Protein AF-L8X1I6-F1 (afdb_monomer)

InterPro domains:
  IPR002088 Protein prenyltransferase, alpha subunit [PF01239] (27-56)
  IPR002088 Protein prenyltransferase, alpha subunit [PF01239] (73-102)
  IPR002088 Protein prenyltransferase, alpha subunit [PF01239] (113-139)
  IPR002088 Protein prenyltransferase, alpha subunit [PF01239] (163-179)
  IPR002088 Protein prenyltransferase, alpha subunit [PS51147] (25-59)
  IPR002088 Protein prenyltransferase, alpha subunit [PS51147] (72-106)
  IPR002088 Protein prenyltransferase, alpha subunit [PS51147] (111-145)

Organism: Thanatephorus cucumeris (strain AG1-IA) (NCBI:txid983506)

Structure (mmCIF, N/CA/C/O backbone):
data_AF-L8X1I6-F1
#
_entry.id   AF-L8X1I6-F1
#
loop_
_atom_site.group_PDB
_atom_site.id
_atom_site.type_symbol
_atom_site.label_atom_id
_atom_site.label_alt_id
_atom_site.label_comp_id
_atom_site.label_asym_id
_atom_site.label_entity_id
_atom_site.label_seq_id
_atom_site.pdbx_PDB_ins_code
_atom_site.Cartn_x
_atom_site.Cartn_y
_atom_site.Cartn_z
_atom_site.occupancy
_atom_site.B_iso_or_equiv
_atom_site.auth_seq_id
_atom_site.auth_comp_id
_atom_site.auth_asym_id
_atom_site.auth_atom_id
_atom_site.pdbx_PDB_model_num
ATOM 1 N N . MET A 1 1 ? 42.333 -52.784 -33.868 1.00 39.53 1 MET A N 1
ATOM 2 C CA . MET A 1 1 ? 42.497 -51.325 -34.034 1.00 39.53 1 MET A CA 1
ATOM 3 C C . MET A 1 1 ? 41.131 -50.741 -34.340 1.00 39.53 1 MET A C 1
ATOM 5 O O . MET A 1 1 ? 40.656 -50.917 -35.450 1.00 39.53 1 MET A O 1
ATOM 9 N N . VAL A 1 2 ? 40.465 -50.147 -33.350 1.00 34.72 2 VAL A N 1
ATOM 10 C CA . VAL A 1 2 ? 39.193 -49.442 -33.563 1.00 34.72 2 VAL A CA 1
ATOM 11 C C . VAL A 1 2 ? 39.521 -47.956 -33.541 1.00 34.72 2 VAL A C 1
ATOM 13 O O . VAL A 1 2 ? 39.884 -47.408 -32.503 1.00 34.72 2 VAL A O 1
ATOM 16 N N . THR A 1 3 ? 39.499 -47.333 -34.712 1.00 38.44 3 THR A N 1
ATOM 17 C CA . THR A 1 3 ? 39.689 -45.896 -34.902 1.00 38.44 3 THR A CA 1
ATOM 18 C C . THR A 1 3 ? 38.465 -45.164 -34.359 1.00 38.44 3 THR A C 1
ATOM 20 O O . THR A 1 3 ? 37.377 -45.241 -34.922 1.00 38.44 3 THR A O 1
ATOM 23 N N . SER A 1 4 ? 38.638 -44.462 -33.239 1.00 33.75 4 SER A N 1
ATOM 24 C CA . SER A 1 4 ? 37.634 -43.536 -32.718 1.00 33.75 4 SER A CA 1
ATOM 25 C C . SER A 1 4 ? 37.580 -42.310 -33.630 1.00 33.75 4 SER A C 1
ATOM 27 O O . SER A 1 4 ? 38.512 -41.506 -33.660 1.00 33.75 4 SER A O 1
ATOM 29 N N . VAL A 1 5 ? 36.509 -42.185 -34.414 1.00 45.03 5 VAL A N 1
ATOM 30 C CA . VAL A 1 5 ? 36.205 -40.966 -35.168 1.00 45.03 5 VAL A CA 1
ATOM 31 C C . VAL A 1 5 ? 35.600 -39.967 -34.185 1.00 45.03 5 VAL A C 1
ATOM 33 O O . VAL A 1 5 ? 34.422 -40.045 -33.842 1.00 45.03 5 VAL A O 1
ATOM 36 N N . GLN A 1 6 ? 36.410 -39.025 -33.705 1.00 39.28 6 GLN A N 1
ATOM 37 C CA . GLN A 1 6 ? 35.905 -37.862 -32.981 1.00 39.28 6 GLN A CA 1
ATOM 38 C C . GLN A 1 6 ? 35.234 -36.907 -33.974 1.00 39.28 6 GLN A C 1
ATOM 40 O O . GLN A 1 6 ? 35.902 -36.147 -34.674 1.00 39.28 6 GLN A O 1
ATOM 45 N N . PHE A 1 7 ? 33.902 -36.910 -34.012 1.00 36.41 7 PHE A N 1
ATOM 46 C CA . PHE A 1 7 ? 33.145 -35.804 -34.591 1.00 36.41 7 PHE A CA 1
ATOM 47 C C . PHE A 1 7 ? 33.320 -34.568 -33.699 1.00 36.41 7 PHE A C 1
ATOM 49 O O . PHE A 1 7 ? 32.658 -34.418 -32.674 1.00 36.41 7 PHE A O 1
ATOM 56 N N . ARG A 1 8 ? 34.225 -33.661 -34.083 1.00 38.97 8 ARG A N 1
ATOM 57 C CA . ARG A 1 8 ? 34.208 -32.282 -33.582 1.00 38.97 8 ARG A CA 1
ATOM 58 C C . ARG A 1 8 ? 33.068 -31.548 -34.280 1.00 38.97 8 ARG A C 1
ATOM 60 O O . ARG A 1 8 ? 33.228 -31.077 -35.402 1.00 38.97 8 ARG A O 1
ATOM 67 N N . VAL A 1 9 ? 31.925 -31.426 -33.610 1.00 40.19 9 VAL A N 1
ATOM 68 C CA . VAL A 1 9 ? 30.964 -30.370 -33.944 1.00 40.19 9 VAL A CA 1
ATOM 69 C C . VAL A 1 9 ? 31.579 -29.062 -33.456 1.00 40.19 9 VAL A C 1
ATOM 71 O O . VAL A 1 9 ? 31.458 -28.688 -32.291 1.00 40.19 9 VAL A O 1
ATOM 74 N N . SER A 1 10 ? 32.303 -28.388 -34.342 1.00 40.84 10 SER A N 1
ATOM 75 C CA . SER A 1 10 ? 32.669 -26.991 -34.145 1.00 40.84 10 SER A CA 1
ATOM 76 C C . SER A 1 10 ? 31.388 -26.171 -34.265 1.00 40.84 10 SER A C 1
ATOM 78 O O . SER A 1 10 ? 30.982 -25.817 -35.368 1.00 40.84 10 SER A O 1
ATOM 80 N N . ILE A 1 11 ? 30.722 -25.892 -33.140 1.00 44.72 11 ILE A N 1
ATOM 81 C CA . ILE A 1 11 ? 29.722 -24.825 -33.097 1.00 44.72 11 ILE A CA 1
ATOM 82 C C . ILE A 1 11 ? 30.507 -23.536 -33.325 1.00 44.72 11 ILE A C 1
ATOM 84 O O . ILE A 1 11 ? 31.129 -23.001 -32.406 1.00 44.72 11 ILE A O 1
ATOM 88 N N . THR A 1 12 ? 30.532 -23.057 -34.566 1.00 44.53 12 THR A N 1
ATOM 89 C CA . THR A 1 12 ? 30.913 -21.681 -34.857 1.00 44.53 12 THR A CA 1
ATOM 90 C C . THR A 1 12 ? 29.924 -20.807 -34.098 1.00 44.53 12 THR A C 1
ATOM 92 O O . THR A 1 12 ? 28.777 -20.661 -34.520 1.00 44.53 12 THR A O 1
ATOM 95 N N . ARG A 1 13 ? 30.327 -20.279 -32.935 1.00 52.91 13 ARG A N 1
ATOM 96 C CA . ARG A 1 13 ? 29.629 -19.142 -32.332 1.00 52.91 13 ARG A CA 1
ATOM 97 C C . ARG A 1 13 ? 29.557 -18.091 -33.436 1.00 52.91 13 ARG A C 1
ATOM 99 O O . ARG A 1 13 ? 30.604 -17.662 -33.918 1.00 52.91 13 ARG A O 1
ATOM 106 N N . GLY A 1 14 ? 28.347 -17.748 -33.880 1.00 59.22 14 GLY A N 1
ATOM 107 C CA . GLY A 1 14 ? 28.156 -16.564 -34.713 1.00 59.22 14 GLY A CA 1
ATOM 108 C C . GLY A 1 14 ? 28.847 -15.373 -34.045 1.00 59.22 14 GLY A C 1
ATOM 109 O O . GLY A 1 14 ? 29.026 -15.375 -32.821 1.00 59.22 14 GLY A O 1
ATOM 110 N N . SER A 1 15 ? 29.291 -14.394 -34.835 1.00 72.62 15 SER A N 1
ATOM 111 C CA . SER A 1 15 ? 29.832 -13.144 -34.293 1.00 72.62 15 SER A CA 1
ATOM 112 C C . SER A 1 15 ? 28.901 -12.619 -33.199 1.00 72.62 15 SER A C 1
ATOM 114 O O . SER A 1 15 ? 27.684 -12.613 -33.388 1.00 72.62 15 SER A O 1
ATOM 116 N N . ALA A 1 16 ? 29.456 -12.229 -32.049 1.00 80.25 16 ALA A N 1
ATOM 117 C CA . ALA A 1 16 ? 28.659 -11.626 -30.987 1.00 80.25 16 ALA A CA 1
ATOM 118 C C . ALA A 1 16 ? 27.923 -10.400 -31.554 1.00 80.25 16 ALA A C 1
ATOM 120 O O . ALA A 1 16 ? 28.556 -9.581 -32.222 1.00 80.25 16 ALA A O 1
ATOM 121 N N . SER A 1 17 ? 26.608 -10.312 -31.332 1.00 86.62 17 SER A N 1
ATOM 122 C CA . SER A 1 17 ? 25.809 -9.157 -31.754 1.00 86.62 17 SER A CA 1
ATOM 123 C C . SER A 1 17 ? 26.384 -7.869 -31.171 1.00 86.62 17 SER A C 1
ATOM 125 O O . SER A 1 17 ? 26.857 -7.864 -30.029 1.00 86.62 17 SER A O 1
ATOM 127 N N . SER A 1 18 ? 26.329 -6.776 -31.931 1.00 90.44 18 SER A N 1
ATOM 128 C CA . SER A 1 18 ? 26.761 -5.474 -31.418 1.00 90.44 18 SER A CA 1
ATOM 129 C C . SER A 1 18 ? 25.804 -4.964 -30.323 1.00 90.44 18 SER A C 1
ATOM 131 O O . SER A 1 18 ? 24.632 -5.360 -30.295 1.00 90.44 18 SER A O 1
ATOM 133 N N . PRO A 1 19 ? 26.247 -4.066 -29.421 1.00 90.31 19 PRO A N 1
ATOM 134 C CA . PRO A 1 19 ? 25.363 -3.427 -28.444 1.00 90.31 19 PRO A CA 1
ATOM 135 C C . PRO A 1 19 ? 24.129 -2.764 -29.078 1.00 90.31 19 PRO A C 1
ATOM 137 O O . PRO A 1 19 ? 23.036 -2.847 -28.525 1.00 90.31 19 PRO A O 1
ATOM 140 N N . GLU A 1 20 ? 24.270 -2.153 -30.254 1.00 91.56 20 GLU A N 1
ATOM 141 C CA . GLU A 1 20 ? 23.175 -1.537 -31.012 1.00 91.56 20 GLU A CA 1
ATOM 142 C C . GLU A 1 20 ? 22.160 -2.579 -31.496 1.00 91.56 20 GLU A C 1
ATOM 144 O O . GLU A 1 20 ? 20.950 -2.357 -31.410 1.00 91.56 20 GLU A O 1
ATOM 149 N N . GLU A 1 21 ? 22.636 -3.724 -31.996 1.00 92.50 21 GLU A N 1
ATOM 150 C CA . GLU A 1 21 ? 21.773 -4.822 -32.440 1.00 92.50 21 GLU A CA 1
ATOM 151 C C . GLU A 1 21 ? 20.988 -5.414 -31.266 1.00 92.50 21 GLU A C 1
ATOM 153 O O . GLU A 1 21 ? 19.777 -5.626 -31.377 1.00 92.50 21 GLU A O 1
ATOM 158 N N . VAL A 1 22 ? 21.654 -5.616 -30.123 1.00 92.38 22 VAL A N 1
ATOM 159 C CA . VAL A 1 22 ? 21.015 -6.085 -28.884 1.00 92.38 22 VAL A CA 1
ATOM 160 C C . VAL A 1 22 ? 19.978 -5.074 -28.402 1.00 92.38 22 VAL A C 1
ATOM 162 O O . VAL A 1 22 ? 18.837 -5.452 -28.137 1.00 92.38 22 VAL A O 1
ATOM 165 N N . PHE A 1 23 ? 20.332 -3.787 -28.340 1.00 94.12 23 PHE A N 1
ATOM 166 C CA . PHE A 1 23 ? 19.411 -2.730 -27.929 1.00 94.12 23 PHE A CA 1
ATOM 167 C C . PHE A 1 23 ? 18.163 -2.696 -28.813 1.00 94.12 23 PHE A C 1
ATOM 169 O O . PHE A 1 23 ? 17.047 -2.688 -28.299 1.00 94.12 23 PHE A O 1
ATOM 176 N N . LYS A 1 24 ? 18.335 -2.740 -30.139 1.00 95.06 24 LYS A N 1
ATOM 177 C CA . LYS A 1 24 ? 17.222 -2.732 -31.094 1.00 95.06 24 LYS A CA 1
ATOM 178 C C . LYS A 1 24 ? 16.297 -3.937 -30.912 1.00 95.06 24 LYS A C 1
ATOM 180 O O . LYS A 1 24 ? 15.079 -3.777 -30.976 1.00 95.06 24 LYS A O 1
ATOM 185 N N . ALA A 1 25 ? 16.853 -5.129 -30.691 1.00 96.19 25 ALA A N 1
ATOM 186 C CA . ALA A 1 25 ? 16.060 -6.332 -30.449 1.00 96.19 25 ALA A CA 1
ATOM 187 C C . ALA A 1 25 ? 15.260 -6.223 -29.140 1.00 96.19 25 ALA A C 1
ATOM 189 O O . ALA A 1 25 ? 14.049 -6.439 -29.134 1.00 96.19 25 ALA A O 1
ATOM 190 N N . VAL A 1 26 ? 15.917 -5.816 -28.050 1.00 96.50 26 VAL A N 1
ATOM 191 C CA . VAL A 1 26 ? 15.290 -5.639 -26.732 1.00 96.50 26 VAL A CA 1
ATOM 192 C C . VAL A 1 26 ? 14.210 -4.551 -26.762 1.00 96.50 26 VAL A C 1
ATOM 194 O O . VAL A 1 26 ? 13.120 -4.750 -26.228 1.00 96.50 26 VAL A O 1
ATOM 197 N N . ASP A 1 27 ? 14.456 -3.418 -27.421 1.00 96.19 27 ASP A N 1
ATOM 198 C CA . ASP A 1 27 ? 13.470 -2.341 -27.570 1.00 96.19 27 ASP A CA 1
ATOM 199 C C . ASP A 1 27 ? 12.247 -2.781 -28.401 1.00 96.19 27 ASP A C 1
ATOM 201 O O . ASP A 1 27 ? 11.099 -2.437 -28.087 1.00 96.19 27 ASP A O 1
ATOM 205 N N . GLY A 1 28 ? 12.475 -3.620 -29.417 1.00 97.88 28 GLY A N 1
ATOM 206 C CA . GLY A 1 28 ? 11.421 -4.295 -30.174 1.00 97.88 28 GLY A CA 1
ATOM 207 C C . GLY A 1 28 ? 10.559 -5.209 -29.297 1.00 97.88 28 GLY A C 1
ATOM 208 O O . GLY A 1 28 ? 9.331 -5.111 -29.327 1.00 97.88 28 GLY A O 1
ATOM 209 N N . GLU A 1 29 ? 11.179 -6.030 -28.447 1.00 98.06 29 GLU A N 1
ATOM 210 C CA . GLU A 1 29 ? 10.477 -6.896 -27.487 1.00 98.06 29 GLU A CA 1
ATOM 211 C C . GLU A 1 29 ? 9.685 -6.090 -26.442 1.00 98.06 29 GLU A C 1
ATOM 213 O O . GLU A 1 29 ? 8.555 -6.442 -26.078 1.00 98.06 29 GLU A O 1
ATOM 218 N N . LEU A 1 30 ? 10.214 -4.949 -25.990 1.00 98.06 30 LEU A N 1
ATOM 219 C CA . LEU A 1 30 ? 9.478 -4.024 -25.125 1.00 98.06 30 LEU A CA 1
ATOM 220 C C . LEU A 1 30 ? 8.260 -3.421 -25.826 1.00 98.06 30 LEU A C 1
ATOM 222 O O . LEU A 1 30 ? 7.214 -3.243 -25.197 1.00 98.06 30 LEU A O 1
ATOM 226 N N . SER A 1 31 ? 8.355 -3.143 -27.119 1.00 98.12 31 SER A N 1
ATOM 227 C CA . SER A 1 31 ? 7.220 -2.658 -27.906 1.00 98.12 31 SER A CA 1
ATOM 228 C C . SER A 1 31 ? 6.159 -3.751 -28.094 1.00 98.12 31 SER A C 1
ATOM 230 O O . SER A 1 31 ? 4.971 -3.509 -27.864 1.00 98.12 31 SER A O 1
ATOM 232 N N . LEU A 1 32 ? 6.582 -4.978 -28.410 1.00 97.88 32 LEU A N 1
ATOM 233 C CA . LEU A 1 32 ? 5.703 -6.143 -28.553 1.00 97.88 32 LEU A CA 1
ATOM 234 C C . LEU A 1 32 ? 4.959 -6.459 -27.248 1.00 97.88 32 LEU A C 1
ATOM 236 O O . LEU A 1 32 ? 3.732 -6.591 -27.230 1.00 97.88 32 LEU A O 1
ATOM 240 N N . THR A 1 33 ? 5.687 -6.544 -26.132 1.00 97.81 33 THR A N 1
ATOM 241 C CA . THR A 1 33 ? 5.086 -6.833 -24.822 1.00 97.81 33 THR A CA 1
ATOM 242 C C . THR A 1 33 ? 4.152 -5.725 -24.356 1.00 97.81 33 THR A C 1
ATOM 244 O O . THR A 1 33 ? 3.154 -6.024 -23.701 1.00 97.81 33 THR A O 1
ATOM 247 N N . LEU A 1 34 ? 4.414 -4.461 -24.709 1.00 97.75 34 LEU A N 1
ATOM 248 C CA . LEU A 1 34 ? 3.500 -3.359 -24.406 1.00 97.75 34 LEU A CA 1
ATOM 249 C C . LEU A 1 34 ? 2.160 -3.538 -25.130 1.00 97.75 34 LEU A C 1
ATOM 251 O O . LEU A 1 34 ? 1.113 -3.433 -24.491 1.00 97.75 34 LEU A O 1
ATOM 255 N N . ALA A 1 35 ? 2.184 -3.861 -26.426 1.00 97.81 35 ALA A N 1
ATOM 256 C CA . ALA A 1 35 ? 0.969 -4.129 -27.195 1.00 97.81 35 ALA A CA 1
ATOM 257 C C . ALA A 1 35 ? 0.173 -5.303 -26.595 1.00 97.81 35 ALA A C 1
ATOM 259 O O . ALA A 1 35 ? -1.042 -5.213 -26.414 1.00 97.81 35 ALA A O 1
ATOM 260 N N . ALA A 1 36 ? 0.859 -6.375 -26.186 1.00 97.69 36 ALA A N 1
ATOM 261 C CA . ALA A 1 36 ? 0.220 -7.506 -25.517 1.00 97.69 36 ALA A CA 1
ATOM 262 C C . ALA A 1 36 ? -0.379 -7.121 -24.150 1.00 97.69 36 ALA A C 1
ATOM 264 O O . ALA A 1 36 ? -1.502 -7.514 -23.836 1.00 97.69 36 ALA A O 1
ATOM 265 N N . LEU A 1 37 ? 0.323 -6.316 -23.343 1.00 97.38 37 LEU A N 1
ATOM 266 C CA . LEU A 1 37 ? -0.147 -5.857 -22.029 1.00 97.38 37 LEU A CA 1
ATOM 267 C C . LEU A 1 37 ? -1.371 -4.938 -22.116 1.00 97.38 37 LEU A C 1
ATOM 269 O O . LEU A 1 37 ? -2.182 -4.929 -21.191 1.00 97.38 37 LEU A O 1
ATOM 273 N N . GLN A 1 38 ? -1.548 -4.200 -23.214 1.00 95.50 38 GLN A N 1
ATOM 274 C CA . GLN A 1 38 ? -2.753 -3.392 -23.432 1.00 95.50 38 GLN A CA 1
ATOM 275 C C . GLN A 1 38 ? -4.026 -4.247 -23.540 1.00 95.50 38 GLN A C 1
ATOM 277 O O . GLN A 1 38 ? -5.110 -3.761 -23.201 1.00 95.50 38 GLN A O 1
ATOM 282 N N . VAL A 1 39 ? -3.897 -5.505 -23.968 1.00 96.88 39 VAL A N 1
ATOM 283 C CA . VAL A 1 39 ? -5.008 -6.462 -24.095 1.00 96.88 39 VAL A CA 1
ATOM 284 C C . VAL A 1 39 ? -5.054 -7.421 -22.900 1.00 96.88 39 VAL A C 1
ATOM 286 O O . VAL A 1 39 ? -6.126 -7.704 -22.367 1.00 96.88 39 VAL A O 1
ATOM 289 N N . HIS A 1 40 ? -3.893 -7.872 -22.422 1.00 96.81 40 HIS A N 1
ATOM 290 C CA . HIS A 1 40 ? -3.745 -8.890 -21.381 1.00 96.81 40 HIS A CA 1
ATOM 291 C C . HIS A 1 40 ? -2.875 -8.403 -20.201 1.00 96.81 40 HIS A C 1
ATOM 293 O O . HIS A 1 40 ? -1.813 -8.962 -19.920 1.00 96.81 40 HIS A O 1
ATOM 299 N N . PRO A 1 41 ? -3.324 -7.388 -19.436 1.00 96.88 41 PRO A N 1
ATOM 300 C CA . PRO A 1 41 ? -2.504 -6.701 -18.429 1.00 96.88 41 PRO A CA 1
ATOM 301 C C . PRO A 1 41 ? -2.214 -7.523 -17.160 1.00 96.88 41 PRO A C 1
ATOM 303 O O . PRO A 1 41 ? -1.518 -7.042 -16.263 1.00 96.88 41 PRO A O 1
ATOM 306 N N . LYS A 1 42 ? -2.771 -8.734 -17.040 1.00 97.00 42 LYS A N 1
ATOM 307 C CA . LYS A 1 42 ? -2.700 -9.595 -15.841 1.00 97.00 42 LYS A CA 1
ATOM 308 C C . LYS A 1 42 ? -2.021 -10.942 -16.117 1.00 97.00 42 LYS A C 1
ATOM 310 O O . LYS A 1 42 ? -2.289 -11.932 -15.447 1.00 97.00 42 LYS A O 1
ATOM 315 N N . VAL A 1 43 ? -1.149 -10.988 -17.126 1.00 97.62 43 VAL A N 1
ATOM 316 C CA . VAL A 1 43 ? -0.367 -12.182 -17.474 1.00 97.62 43 VAL A CA 1
ATOM 317 C C . VAL A 1 43 ? 1.036 -12.064 -16.894 1.00 97.62 43 VAL A C 1
ATOM 319 O O . VAL A 1 43 ? 1.822 -11.224 -17.329 1.00 97.62 43 VAL A O 1
ATOM 322 N N . TYR A 1 44 ? 1.371 -12.937 -15.940 1.00 97.44 44 TYR A N 1
ATOM 323 C CA . TYR A 1 44 ? 2.682 -12.967 -15.277 1.00 97.44 44 TYR A CA 1
ATOM 324 C C . TYR A 1 44 ? 3.857 -12.966 -16.259 1.00 97.44 44 TYR A C 1
ATOM 326 O O . TYR A 1 44 ? 4.805 -12.204 -16.081 1.00 97.44 44 TYR A O 1
ATOM 334 N N . TRP A 1 45 ? 3.780 -13.790 -17.303 1.00 97.75 45 TRP A N 1
ATOM 335 C CA . TRP A 1 45 ? 4.876 -13.982 -18.250 1.00 97.75 45 TRP A CA 1
ATOM 336 C C . TRP A 1 45 ? 5.192 -12.736 -19.076 1.00 97.75 45 TRP A C 1
ATOM 338 O O . TRP A 1 45 ? 6.361 -12.500 -19.353 1.00 97.75 45 TRP A O 1
ATOM 348 N N . LEU A 1 46 ? 4.199 -11.891 -19.383 1.00 98.00 46 LEU A N 1
ATOM 349 C CA . LEU A 1 46 ? 4.441 -10.625 -20.083 1.00 98.00 46 LEU A CA 1
ATOM 350 C C . LEU A 1 46 ? 5.254 -9.664 -19.214 1.00 98.00 46 LEU A C 1
ATOM 352 O O . LEU A 1 46 ? 6.259 -9.124 -19.663 1.00 98.00 46 LEU A O 1
ATOM 356 N N . TRP A 1 47 ? 4.867 -9.498 -17.947 1.00 98.00 47 TRP A N 1
ATOM 357 C CA . TRP A 1 47 ? 5.615 -8.669 -16.998 1.00 98.00 47 TRP A CA 1
ATOM 358 C C . TRP A 1 47 ? 7.006 -9.239 -16.710 1.00 98.00 47 TRP A C 1
ATOM 360 O O . TRP A 1 47 ? 7.965 -8.483 -16.568 1.00 98.00 47 TRP A O 1
ATOM 370 N N . ASN A 1 48 ? 7.134 -10.567 -16.640 1.00 97.56 48 ASN A N 1
ATOM 371 C CA . ASN A 1 48 ? 8.419 -11.216 -16.413 1.00 97.56 48 ASN A CA 1
ATOM 372 C C . ASN A 1 48 ? 9.371 -11.054 -17.600 1.00 97.56 48 ASN A C 1
ATOM 374 O O . ASN A 1 48 ? 10.519 -10.678 -17.399 1.00 97.56 48 ASN A O 1
ATOM 378 N N . HIS A 1 49 ? 8.884 -11.288 -18.821 1.00 98.12 49 HIS A N 1
ATOM 379 C CA . HIS A 1 49 ? 9.667 -11.086 -20.040 1.00 98.12 49 HIS A CA 1
ATOM 380 C C . HIS A 1 49 ? 10.096 -9.629 -20.188 1.00 98.12 49 HIS A C 1
ATOM 382 O O . HIS A 1 49 ? 11.238 -9.346 -20.534 1.00 98.12 49 HIS A O 1
ATOM 388 N N . ARG A 1 50 ? 9.214 -8.693 -19.817 1.00 97.44 50 ARG A N 1
ATOM 389 C CA . ARG A 1 50 ? 9.548 -7.271 -19.786 1.00 97.44 50 ARG A CA 1
ATOM 390 C C . ARG A 1 50 ? 10.717 -6.986 -18.841 1.00 97.44 50 ARG A C 1
ATOM 392 O O . ARG A 1 50 ? 11.666 -6.354 -19.275 1.00 97.44 50 ARG A O 1
ATOM 399 N N . ARG A 1 51 ? 10.710 -7.514 -17.606 1.00 97.19 51 ARG A N 1
ATOM 400 C CA . ARG A 1 51 ? 11.858 -7.410 -16.672 1.00 97.19 51 ARG A CA 1
ATOM 401 C C . ARG A 1 51 ? 13.135 -8.048 -17.221 1.00 97.19 51 ARG A C 1
ATOM 403 O O . ARG A 1 51 ? 14.202 -7.470 -17.083 1.00 97.19 51 ARG A O 1
ATOM 410 N N . TRP A 1 52 ? 13.034 -9.191 -17.893 1.00 97.31 52 TRP A N 1
ATOM 411 C CA . TRP A 1 52 ? 14.200 -9.793 -18.539 1.00 97.31 52 TRP A CA 1
ATOM 412 C C . TRP A 1 52 ? 14.772 -8.875 -19.627 1.00 97.31 52 TRP A C 1
ATOM 414 O O . TRP A 1 52 ? 15.974 -8.633 -19.651 1.00 97.31 52 TRP A O 1
ATOM 424 N N . CYS A 1 53 ? 13.921 -8.284 -20.473 1.00 97.00 53 CYS A N 1
ATOM 425 C CA . CYS A 1 53 ? 14.352 -7.282 -21.451 1.00 97.00 53 CYS A CA 1
ATOM 426 C C . CYS A 1 53 ? 15.094 -6.135 -20.754 1.00 97.00 53 CYS A C 1
ATOM 428 O O . CYS A 1 53 ? 16.127 -5.685 -21.237 1.00 97.00 53 CYS A O 1
ATOM 430 N N . LEU A 1 54 ? 14.598 -5.716 -19.587 1.00 94.88 54 LEU A N 1
ATOM 431 C CA . LEU A 1 54 ? 15.164 -4.614 -18.826 1.00 94.88 54 LEU A CA 1
ATOM 432 C C . LEU A 1 54 ? 16.599 -4.872 -18.348 1.00 94.88 54 LEU A C 1
ATOM 434 O O . LEU A 1 54 ? 17.462 -3.999 -18.432 1.00 94.88 54 LEU A O 1
ATOM 438 N N . GLU A 1 55 ? 16.851 -6.090 -17.887 1.00 93.69 55 GLU A N 1
ATOM 439 C CA . GLU A 1 55 ? 18.154 -6.548 -17.393 1.00 93.69 55 GLU A CA 1
ATOM 440 C C . GLU A 1 55 ? 19.193 -6.710 -18.508 1.00 93.69 55 GLU A C 1
ATOM 442 O O . GLU A 1 55 ? 20.391 -6.676 -18.238 1.00 93.69 55 GLU A O 1
ATOM 447 N N . ASN A 1 56 ? 18.744 -6.850 -19.759 1.00 93.56 56 ASN A N 1
ATOM 448 C CA . ASN A 1 56 ? 19.595 -7.099 -20.924 1.00 93.56 56 ASN A CA 1
ATOM 449 C C . ASN A 1 56 ? 19.821 -5.852 -21.795 1.00 93.56 56 ASN A C 1
ATOM 451 O O . ASN A 1 56 ? 20.371 -5.958 -22.891 1.00 93.56 56 ASN A O 1
ATOM 455 N N . ILE A 1 57 ? 19.421 -4.663 -21.332 1.00 91.56 57 ILE A N 1
ATOM 456 C CA . ILE A 1 57 ? 19.723 -3.411 -22.034 1.00 91.56 57 ILE A CA 1
ATOM 457 C C . ILE A 1 57 ? 21.232 -3.134 -21.925 1.00 91.56 57 ILE A C 1
ATOM 459 O O . ILE A 1 57 ? 21.750 -3.084 -20.807 1.00 91.56 57 ILE A O 1
ATOM 463 N N . PRO A 1 58 ? 21.950 -2.917 -23.039 1.00 90.19 58 PRO A N 1
ATOM 464 C CA . PRO A 1 58 ? 23.355 -2.522 -22.995 1.00 90.19 58 PRO A CA 1
ATOM 465 C C . PRO A 1 58 ? 23.523 -1.071 -22.513 1.00 90.19 58 PRO A C 1
ATOM 467 O O . PRO A 1 58 ? 22.611 -0.255 -22.634 1.00 90.19 58 PRO A O 1
ATOM 470 N N . ASP A 1 59 ? 24.695 -0.731 -21.970 1.00 78.12 59 ASP A N 1
ATOM 471 C CA . ASP A 1 59 ? 24.961 0.607 -21.406 1.00 78.12 59 ASP A CA 1
ATOM 472 C C . ASP A 1 59 ? 24.923 1.736 -22.458 1.00 78.12 59 ASP A C 1
ATOM 474 O O . ASP A 1 59 ? 24.618 2.885 -22.127 1.00 78.12 59 ASP A O 1
ATOM 478 N N . GLY A 1 60 ? 25.107 1.387 -23.736 1.00 79.25 60 GLY A N 1
ATOM 479 C CA . GLY A 1 60 ? 25.146 2.315 -24.866 1.00 79.25 60 GLY A CA 1
ATOM 480 C C . GLY A 1 60 ? 26.561 2.788 -25.203 1.00 79.25 60 GLY A C 1
ATOM 481 O O . GLY A 1 60 ? 27.521 2.357 -24.564 1.00 79.25 60 GLY A O 1
ATOM 482 N N . PRO A 1 61 ? 26.712 3.634 -26.237 1.00 77.12 61 PRO A N 1
ATOM 483 C CA . PRO A 1 61 ? 28.005 4.187 -26.617 1.00 77.12 61 PRO A CA 1
ATOM 484 C C . PRO A 1 61 ? 28.548 5.118 -25.524 1.00 77.12 61 PRO A C 1
ATOM 486 O O . PRO A 1 61 ? 27.802 5.900 -24.927 1.00 77.12 61 PRO A O 1
ATOM 489 N N . GLU A 1 62 ? 29.858 5.049 -25.281 1.00 73.38 62 GLU A N 1
ATOM 490 C CA . GLU A 1 62 ? 30.542 5.924 -24.326 1.00 73.38 62 GLU A CA 1
ATOM 491 C C . GLU A 1 62 ? 30.374 7.406 -24.711 1.00 73.38 62 GLU A C 1
ATOM 493 O O . GLU A 1 62 ? 30.465 7.776 -25.881 1.00 73.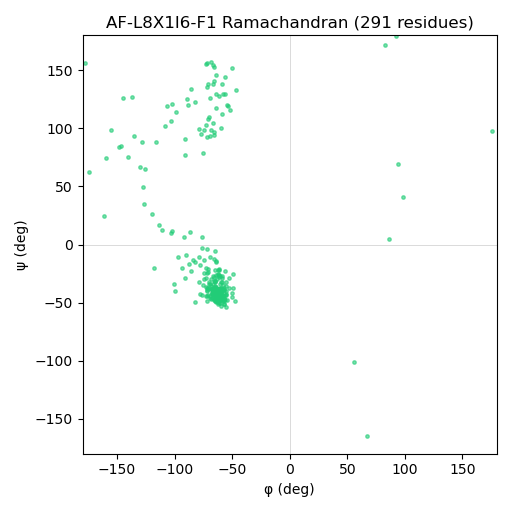38 62 GLU A O 1
ATOM 498 N N . GLY A 1 63 ? 30.131 8.267 -23.716 1.00 69.12 63 GLY A N 1
ATOM 499 C CA . GLY A 1 63 ? 30.034 9.720 -23.908 1.00 69.12 63 GLY A CA 1
ATOM 500 C C . GLY A 1 63 ? 28.656 10.255 -24.320 1.00 69.12 63 GLY A C 1
ATOM 501 O O . GLY A 1 63 ? 28.527 11.456 -24.549 1.00 69.12 63 GLY A O 1
ATOM 502 N N . ALA A 1 64 ? 27.619 9.413 -24.394 1.00 67.69 64 ALA A N 1
ATOM 503 C CA . ALA A 1 64 ? 26.247 9.888 -24.571 1.00 67.69 64 ALA A CA 1
ATOM 504 C C . ALA A 1 64 ? 25.763 10.681 -23.340 1.00 67.69 64 ALA A C 1
ATOM 506 O O . ALA A 1 64 ? 25.962 10.257 -22.204 1.00 67.69 64 ALA A O 1
ATOM 507 N N . GLU A 1 65 ? 25.0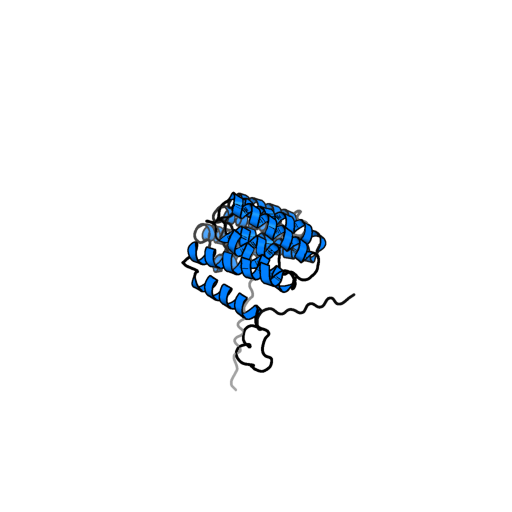63 11.797 -23.570 1.00 65.88 65 GLU A N 1
ATOM 508 C CA . GLU A 1 65 ? 24.476 12.634 -22.507 1.00 65.88 65 GLU A CA 1
ATOM 509 C C . GLU A 1 65 ? 23.488 11.848 -21.623 1.00 65.88 65 GLU A C 1
ATOM 511 O O . GLU A 1 65 ? 23.391 12.085 -20.421 1.00 65.88 65 GLU A O 1
ATOM 516 N N . LYS A 1 66 ? 22.783 10.868 -22.207 1.00 73.50 66 LYS A N 1
ATOM 517 C CA . LYS A 1 66 ? 21.867 9.964 -21.504 1.00 73.50 66 LYS A CA 1
ATOM 518 C C . LYS A 1 66 ? 22.053 8.531 -21.991 1.00 73.50 66 LYS A C 1
ATOM 520 O O . LYS A 1 66 ? 21.954 8.266 -23.190 1.00 73.50 66 LYS A O 1
ATOM 525 N N . SER A 1 67 ? 22.281 7.601 -21.064 1.00 84.06 67 SER A N 1
ATOM 526 C CA . SER A 1 67 ? 22.425 6.181 -21.402 1.00 84.06 67 SER A CA 1
ATOM 527 C C . SER A 1 67 ? 21.119 5.600 -21.947 1.00 84.06 67 SER A C 1
ATOM 529 O O . SER A 1 67 ? 20.014 6.030 -21.586 1.00 84.06 67 SER A O 1
ATOM 531 N N . TRP A 1 68 ? 21.230 4.570 -22.787 1.00 88.06 68 TRP A N 1
ATOM 532 C CA . TRP A 1 68 ? 20.068 3.828 -23.280 1.00 88.06 68 TRP A CA 1
ATOM 533 C C . TRP A 1 68 ? 19.217 3.286 -22.129 1.00 88.06 68 TRP A C 1
ATOM 535 O O . TRP A 1 68 ? 17.997 3.446 -22.139 1.00 88.06 68 TRP A O 1
ATOM 545 N N . LYS A 1 69 ? 19.857 2.746 -21.083 1.00 86.69 69 LYS A N 1
ATOM 546 C CA . LYS A 1 69 ? 19.185 2.293 -19.855 1.00 86.69 69 LYS A CA 1
ATOM 547 C C . LYS A 1 69 ? 18.332 3.383 -19.212 1.00 86.69 69 LYS A C 1
ATOM 549 O O . LYS A 1 69 ? 17.174 3.136 -18.886 1.00 86.69 69 LYS A O 1
ATOM 554 N N . SER A 1 70 ? 18.880 4.585 -19.051 1.00 86.56 70 SER A N 1
ATOM 555 C CA . SER A 1 70 ? 18.166 5.697 -18.421 1.00 86.56 70 SER A CA 1
ATOM 556 C C . SER A 1 70 ? 16.933 6.125 -19.235 1.00 86.56 70 SER A C 1
ATOM 558 O O . SER A 1 70 ? 15.841 6.296 -18.683 1.00 86.56 70 SER A O 1
ATOM 560 N N . SER A 1 71 ? 17.065 6.223 -20.563 1.00 89.25 71 SER A N 1
ATOM 561 C CA . SER A 1 71 ? 15.934 6.534 -21.453 1.00 89.25 71 SER A CA 1
ATOM 562 C C . SER A 1 71 ? 14.820 5.486 -21.353 1.00 89.25 71 SER A C 1
ATOM 564 O O . SER A 1 71 ? 13.640 5.826 -21.201 1.00 89.25 71 SER A O 1
ATOM 566 N N . ILE A 1 72 ? 15.191 4.202 -21.361 1.00 93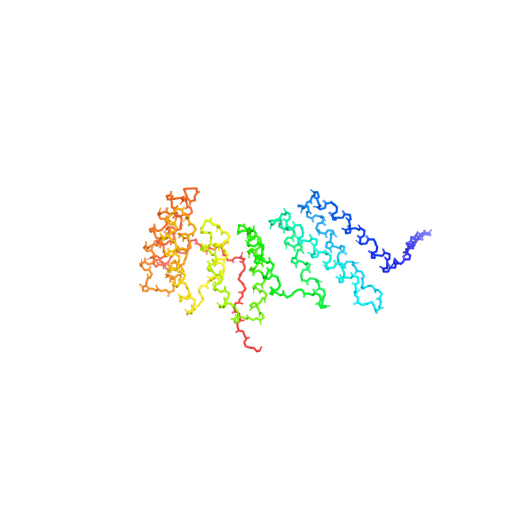.25 72 ILE A N 1
ATOM 567 C CA . ILE A 1 72 ? 14.224 3.112 -21.265 1.00 93.25 72 ILE A CA 1
ATOM 568 C C . ILE A 1 72 ? 13.556 3.104 -19.886 1.00 93.25 72 ILE A C 1
ATOM 570 O O . ILE A 1 72 ? 12.331 3.030 -19.838 1.00 93.25 72 ILE A O 1
ATOM 574 N N . TRP A 1 73 ? 14.279 3.292 -18.776 1.00 92.88 73 TRP A N 1
ATOM 575 C CA . TRP A 1 73 ? 13.644 3.366 -17.450 1.00 92.88 73 TRP A CA 1
ATOM 576 C C . TRP A 1 73 ? 12.654 4.497 -17.284 1.00 92.88 73 TRP A C 1
ATOM 578 O O . TRP A 1 73 ? 11.568 4.273 -16.742 1.00 92.88 73 TRP A O 1
ATOM 588 N N . ALA A 1 74 ? 12.972 5.683 -17.795 1.00 91.62 74 ALA A N 1
ATOM 589 C CA . ALA A 1 74 ? 12.026 6.788 -17.785 1.00 91.62 74 ALA A CA 1
ATOM 590 C C . ALA A 1 74 ? 10.739 6.424 -18.551 1.00 91.62 74 ALA A C 1
ATOM 592 O O . ALA A 1 74 ? 9.628 6.669 -18.067 1.00 91.62 74 ALA A O 1
ATOM 593 N N . ARG A 1 75 ? 10.876 5.771 -19.713 1.00 95.12 75 ARG A N 1
ATOM 594 C CA . ARG A 1 75 ? 9.740 5.293 -20.513 1.00 95.12 75 ARG A CA 1
ATOM 595 C C . ARG A 1 75 ? 8.931 4.217 -19.785 1.00 95.12 75 ARG A C 1
ATOM 597 O O . ARG A 1 75 ? 7.705 4.289 -19.775 1.00 95.12 75 ARG A O 1
ATOM 604 N N . GLU A 1 76 ? 9.588 3.253 -19.147 1.00 96.88 76 GLU A N 1
ATOM 605 C CA . GLU A 1 76 ? 8.932 2.185 -18.384 1.00 96.88 76 GLU A CA 1
ATOM 606 C C . GLU A 1 76 ? 8.143 2.715 -17.191 1.00 96.88 76 GLU A C 1
ATOM 608 O O . GLU A 1 76 ? 7.026 2.259 -16.926 1.00 96.88 76 GLU A O 1
ATOM 613 N N . LEU A 1 77 ? 8.683 3.723 -16.508 1.00 95.38 77 LEU A N 1
ATOM 614 C CA . LEU A 1 77 ? 7.992 4.376 -15.409 1.00 95.38 77 LEU A CA 1
ATOM 615 C C . LEU A 1 77 ? 6.738 5.120 -15.895 1.00 95.38 77 LEU A C 1
ATOM 617 O O . LEU A 1 77 ? 5.681 5.013 -15.277 1.00 95.38 77 LEU A O 1
ATOM 621 N N . ALA A 1 78 ? 6.809 5.795 -17.045 1.00 95.81 78 ALA A N 1
ATOM 622 C CA . ALA A 1 78 ? 5.639 6.425 -17.659 1.00 95.81 78 ALA A CA 1
ATOM 623 C C . ALA A 1 78 ? 4.589 5.394 -18.124 1.00 95.81 78 ALA A C 1
ATOM 625 O O . ALA A 1 78 ? 3.384 5.621 -18.000 1.00 95.81 78 ALA A O 1
ATOM 626 N N . ILE A 1 79 ? 5.024 4.243 -18.645 1.00 97.06 79 ILE A N 1
ATOM 627 C CA . ILE A 1 79 ? 4.130 3.152 -19.057 1.00 97.06 79 ILE A CA 1
ATOM 628 C C . ILE A 1 79 ? 3.389 2.579 -17.852 1.00 97.06 79 ILE A C 1
ATOM 630 O O . ILE A 1 79 ? 2.165 2.446 -17.900 1.00 97.06 79 ILE A O 1
ATOM 634 N N . VAL A 1 80 ? 4.097 2.252 -16.767 1.00 97.25 80 VAL A N 1
ATOM 635 C CA . VAL A 1 80 ? 3.447 1.671 -15.587 1.00 97.25 80 VAL A CA 1
ATOM 636 C C . VAL A 1 80 ? 2.483 2.661 -14.931 1.00 97.25 80 VAL A C 1
ATOM 638 O O . VAL A 1 80 ? 1.436 2.247 -14.443 1.00 97.25 80 VAL A O 1
ATOM 641 N N . GLU A 1 81 ? 2.766 3.966 -14.994 1.00 96.62 81 GLU A N 1
ATOM 642 C CA . GLU A 1 81 ? 1.830 5.006 -14.555 1.00 96.62 81 GLU A CA 1
ATOM 643 C C . GLU A 1 81 ? 0.536 4.988 -15.361 1.00 96.62 81 GLU A C 1
ATOM 645 O O . GLU A 1 81 ? -0.530 4.859 -14.764 1.00 96.62 81 GLU A O 1
ATOM 650 N N . LYS A 1 82 ? 0.624 4.977 -16.695 1.00 97.06 82 LYS A N 1
ATOM 651 C CA . LYS A 1 82 ? -0.556 4.870 -17.571 1.00 97.06 82 LYS A CA 1
ATOM 652 C C . LYS A 1 82 ? -1.339 3.575 -17.345 1.00 97.06 82 LYS A C 1
ATOM 654 O O . LYS A 1 82 ? -2.568 3.566 -17.383 1.00 97.06 82 LYS A O 1
ATOM 659 N N . MET A 1 83 ? -0.647 2.466 -17.084 1.00 96.81 83 MET A N 1
ATOM 660 C CA . MET A 1 83 ? -1.291 1.188 -16.758 1.00 96.81 83 MET A CA 1
ATOM 661 C C . MET A 1 83 ? -2.062 1.269 -15.432 1.00 96.81 83 MET A C 1
ATOM 663 O O . MET A 1 83 ? -3.169 0.740 -15.340 1.00 96.81 83 MET A O 1
ATOM 667 N N . LEU A 1 84 ? -1.512 1.967 -14.432 1.00 97.88 84 LEU A N 1
ATOM 668 C CA . LEU A 1 84 ? -2.156 2.232 -13.141 1.00 97.88 84 LEU A CA 1
ATOM 669 C C . LEU A 1 84 ? -3.214 3.345 -13.197 1.00 97.88 84 LEU A C 1
ATOM 671 O O . LEU A 1 84 ? -4.024 3.459 -12.280 1.00 97.88 84 LEU A O 1
ATOM 675 N N . ASP A 1 85 ? -3.217 4.195 -14.222 1.00 96.00 85 ASP A N 1
ATOM 676 C CA . ASP A 1 85 ? -4.337 5.100 -14.509 1.00 96.00 85 ASP A CA 1
ATOM 677 C C . ASP A 1 85 ? -5.538 4.312 -15.049 1.00 96.00 85 ASP A C 1
ATOM 679 O O . ASP A 1 85 ? -6.677 4.592 -14.687 1.00 96.00 85 ASP A O 1
ATOM 683 N N . ARG A 1 86 ? -5.287 3.276 -15.863 1.00 95.19 86 ARG A N 1
ATOM 684 C CA . ARG A 1 86 ? -6.338 2.420 -16.435 1.00 95.19 86 ARG A CA 1
ATOM 685 C C . ARG A 1 86 ? -6.901 1.389 -15.450 1.00 95.19 86 ARG A C 1
ATOM 687 O O . ARG A 1 86 ? -8.107 1.167 -15.432 1.00 95.19 86 ARG A O 1
ATOM 694 N N . ASP A 1 87 ? -6.050 0.728 -14.666 1.00 96.62 87 ASP A N 1
ATOM 695 C CA . ASP A 1 87 ? -6.451 -0.184 -13.584 1.00 96.62 87 ASP A CA 1
ATOM 696 C C . ASP A 1 87 ? -5.592 0.097 -12.348 1.00 96.62 87 ASP A C 1
ATOM 698 O O . ASP A 1 87 ? -4.501 -0.454 -12.169 1.00 96.62 87 ASP A O 1
ATOM 702 N N . SER A 1 88 ? -6.111 0.957 -11.474 1.00 96.50 88 SER A N 1
ATOM 703 C CA . SER A 1 88 ? -5.411 1.432 -10.279 1.00 96.50 88 SER A CA 1
ATOM 704 C C . SER A 1 88 ? -5.133 0.345 -9.241 1.00 96.50 88 SER A C 1
ATOM 706 O O . SER A 1 88 ? -4.322 0.564 -8.339 1.00 96.50 88 SER A O 1
ATOM 708 N N . ARG A 1 89 ? -5.749 -0.837 -9.386 1.00 95.38 89 ARG A N 1
ATOM 709 C CA . ARG A 1 89 ? -5.580 -2.003 -8.508 1.00 95.38 89 ARG A CA 1
ATOM 710 C C . ARG A 1 89 ? -4.838 -3.151 -9.196 1.00 95.38 89 ARG A C 1
ATOM 712 O O . ARG A 1 89 ? -4.810 -4.265 -8.671 1.00 95.38 89 ARG A O 1
ATOM 719 N N . ASN A 1 90 ? -4.223 -2.917 -10.359 1.00 97.38 90 ASN A N 1
ATOM 720 C CA . ASN A 1 90 ? -3.436 -3.942 -11.034 1.00 97.38 90 ASN A CA 1
ATOM 721 C C . ASN A 1 90 ? -2.182 -4.291 -10.214 1.00 97.38 90 ASN A C 1
ATOM 723 O O . ASN A 1 90 ? -1.184 -3.568 -10.211 1.00 97.38 90 ASN A O 1
ATOM 727 N N . PHE A 1 91 ? -2.226 -5.447 -9.551 1.00 96.62 91 PHE A N 1
ATOM 728 C CA . PHE A 1 91 ? -1.138 -5.952 -8.716 1.00 96.62 91 PHE A CA 1
ATOM 729 C C . PHE A 1 91 ? 0.188 -6.111 -9.475 1.00 96.62 91 PHE A C 1
ATOM 731 O O . PHE A 1 91 ? 1.248 -5.798 -8.929 1.00 96.62 91 PHE A O 1
ATOM 738 N N . HIS A 1 92 ? 0.149 -6.560 -10.733 1.00 97.75 92 HIS A N 1
ATOM 739 C CA . HIS A 1 92 ? 1.356 -6.728 -11.540 1.00 97.75 92 HIS A CA 1
ATOM 740 C C . HIS A 1 92 ? 1.997 -5.388 -11.878 1.00 97.75 92 HIS A C 1
ATOM 742 O O . HIS A 1 92 ? 3.211 -5.263 -11.768 1.00 97.75 92 HIS A O 1
ATOM 748 N N . ALA A 1 93 ? 1.189 -4.383 -12.219 1.00 98.12 93 ALA A N 1
ATOM 749 C CA . ALA A 1 93 ? 1.682 -3.041 -12.493 1.00 98.12 93 ALA A CA 1
ATOM 750 C C . ALA A 1 93 ? 2.312 -2.417 -11.238 1.00 98.12 93 ALA A C 1
ATOM 752 O O . ALA A 1 93 ? 3.417 -1.892 -11.310 1.00 98.12 93 ALA A O 1
ATOM 753 N N . TRP A 1 94 ? 1.694 -2.555 -10.059 1.00 98.25 94 TRP A N 1
ATOM 754 C CA . TRP A 1 94 ? 2.308 -2.100 -8.804 1.00 98.25 94 TRP A CA 1
ATOM 755 C C . TRP A 1 94 ? 3.606 -2.841 -8.461 1.00 98.25 94 TRP A C 1
ATOM 757 O O . TRP A 1 94 ? 4.556 -2.231 -7.971 1.00 98.25 94 TRP A O 1
ATOM 767 N N . ASN A 1 95 ? 3.673 -4.150 -8.722 1.00 97.81 95 ASN A N 1
ATOM 768 C CA . ASN A 1 95 ? 4.901 -4.927 -8.548 1.00 97.81 95 ASN A CA 1
ATOM 769 C C . ASN A 1 95 ? 6.001 -4.450 -9.510 1.00 97.81 95 ASN A C 1
ATOM 771 O O . ASN A 1 95 ? 7.105 -4.129 -9.075 1.00 97.81 95 ASN A O 1
ATOM 775 N N . TYR A 1 96 ? 5.668 -4.308 -10.791 1.00 98.00 96 TYR A N 1
ATOM 776 C CA . TYR A 1 96 ? 6.581 -3.813 -11.813 1.00 98.00 96 TYR A CA 1
ATOM 777 C C . TYR A 1 96 ? 7.052 -2.384 -11.522 1.00 98.00 96 TYR A C 1
ATOM 779 O O . TYR A 1 96 ? 8.233 -2.095 -11.668 1.00 98.00 96 TYR A O 1
ATOM 787 N N . ARG A 1 97 ? 6.175 -1.508 -11.014 1.00 97.44 97 ARG A N 1
ATOM 788 C CA . ARG A 1 97 ? 6.546 -0.156 -10.575 1.00 97.44 97 ARG A CA 1
ATOM 789 C C . ARG A 1 97 ? 7.627 -0.194 -9.499 1.00 97.44 97 ARG A C 1
ATOM 791 O O . ARG A 1 97 ? 8.608 0.529 -9.619 1.00 97.44 97 ARG A O 1
ATOM 798 N N . ARG A 1 98 ? 7.475 -1.039 -8.471 1.00 96.50 98 ARG A N 1
ATOM 799 C CA . ARG A 1 98 ? 8.498 -1.196 -7.421 1.00 96.50 98 ARG A CA 1
ATOM 800 C C . ARG A 1 98 ? 9.827 -1.684 -7.984 1.00 96.50 98 ARG A C 1
ATOM 802 O O . ARG A 1 98 ? 10.861 -1.173 -7.576 1.00 96.50 98 ARG A O 1
ATOM 809 N N . TYR A 1 99 ? 9.788 -2.633 -8.919 1.00 96.38 99 TYR A N 1
ATOM 810 C CA . TYR A 1 99 ? 10.985 -3.087 -9.624 1.00 96.38 99 TYR A CA 1
ATOM 811 C C . TYR A 1 99 ? 11.659 -1.932 -10.374 1.00 96.38 99 TYR A C 1
ATOM 813 O O . TYR A 1 99 ? 12.822 -1.651 -10.117 1.00 96.38 99 TYR A O 1
ATOM 821 N N . VAL A 1 100 ? 10.916 -1.199 -11.213 1.00 95.50 100 VAL A N 1
ATOM 822 C CA . VAL A 1 100 ? 11.460 -0.061 -11.969 1.00 95.50 100 VAL A CA 1
ATOM 823 C C . VAL A 1 100 ? 12.062 0.975 -11.022 1.00 95.50 100 VAL A C 1
ATOM 825 O O . VAL A 1 100 ? 13.222 1.321 -11.191 1.00 95.50 100 VAL A O 1
ATOM 828 N N . LEU A 1 101 ? 11.334 1.413 -9.988 1.00 94.38 101 LEU A N 1
ATOM 829 C CA . LEU A 1 101 ? 11.823 2.399 -9.011 1.00 94.38 101 LEU A CA 1
ATOM 830 C C . LEU A 1 101 ? 13.116 1.961 -8.307 1.00 94.38 101 LEU A C 1
ATOM 832 O O . LEU A 1 101 ? 13.979 2.798 -8.060 1.00 94.38 101 LEU A O 1
ATOM 836 N N . ALA A 1 102 ? 13.262 0.668 -8.002 1.00 92.19 102 ALA A N 1
ATOM 837 C CA . ALA A 1 102 ? 14.472 0.126 -7.388 1.00 92.19 102 ALA A CA 1
ATOM 838 C C . ALA A 1 102 ? 15.648 0.007 -8.377 1.00 92.19 102 ALA A C 1
ATOM 840 O O . ALA A 1 102 ? 16.806 0.101 -7.970 1.00 92.19 102 ALA A O 1
ATOM 841 N N . SER A 1 103 ? 15.358 -0.196 -9.665 1.00 91.25 103 SER A N 1
ATOM 842 C CA . SER A 1 103 ? 16.350 -0.477 -10.711 1.00 91.25 103 SER A CA 1
ATOM 843 C C . SER A 1 103 ? 16.780 0.744 -11.531 1.00 91.25 103 SER A C 1
ATOM 845 O O . SER A 1 103 ? 17.758 0.641 -12.273 1.00 91.25 103 SER A O 1
ATOM 847 N N . VAL A 1 104 ? 16.096 1.892 -11.416 1.00 88.69 104 VAL A N 1
ATOM 848 C CA . VAL A 1 104 ? 16.523 3.133 -12.088 1.00 88.69 104 VAL A CA 1
ATOM 849 C C . VAL A 1 104 ? 17.919 3.549 -11.573 1.00 88.69 104 VAL A C 1
ATOM 851 O O . VAL A 1 104 ? 18.109 3.615 -10.351 1.00 88.69 104 VAL A O 1
ATOM 854 N N . PRO A 1 105 ? 18.900 3.802 -12.466 1.00 82.44 105 PRO A N 1
ATOM 855 C CA . PRO A 1 105 ? 20.232 4.254 -12.105 1.00 82.44 105 PRO A CA 1
ATOM 856 C C . PRO A 1 105 ? 20.201 5.716 -11.659 1.00 82.44 105 PRO A C 1
ATOM 858 O O . PRO A 1 105 ? 19.332 6.493 -12.055 1.00 82.44 105 PRO A O 1
ATOM 861 N N . GLU A 1 106 ? 21.190 6.094 -10.857 1.00 83.56 106 GLU A N 1
ATOM 862 C CA . GLU A 1 106 ? 21.436 7.500 -10.551 1.00 83.56 106 GLU A CA 1
ATOM 863 C C . GLU A 1 106 ? 21.841 8.266 -11.826 1.00 83.56 106 GLU A C 1
ATOM 865 O O . GLU A 1 106 ? 22.517 7.690 -12.685 1.00 83.56 106 GLU A O 1
ATOM 870 N N . PRO A 1 107 ? 21.459 9.550 -11.971 1.00 85.44 107 PRO A N 1
ATOM 871 C CA . PRO A 1 107 ? 20.691 10.375 -11.027 1.00 85.44 107 PRO A CA 1
ATOM 872 C C . PRO A 1 107 ? 19.164 10.337 -11.253 1.00 85.44 107 PRO A C 1
ATOM 874 O O . PRO A 1 107 ? 18.428 11.094 -10.628 1.00 85.44 107 PRO A O 1
ATOM 877 N N . ASP A 1 108 ? 18.659 9.498 -12.164 1.00 85.00 108 ASP A N 1
ATOM 878 C CA . ASP A 1 108 ? 17.238 9.488 -12.558 1.00 85.00 108 ASP A CA 1
ATOM 879 C C . ASP A 1 108 ? 16.308 8.828 -11.522 1.00 85.00 108 ASP A C 1
ATOM 881 O O . ASP A 1 108 ? 15.084 8.771 -11.707 1.00 85.00 108 ASP A O 1
ATOM 885 N N . ARG A 1 109 ? 16.865 8.286 -10.434 1.00 89.25 109 ARG A N 1
ATOM 886 C CA . ARG A 1 109 ? 16.095 7.620 -9.388 1.00 89.25 109 ARG A CA 1
ATOM 887 C C . ARG A 1 109 ? 15.156 8.617 -8.706 1.00 89.25 109 ARG A C 1
ATOM 889 O O . ARG A 1 109 ? 15.556 9.681 -8.243 1.00 89.25 109 ARG A O 1
ATOM 896 N N . ARG A 1 110 ? 13.874 8.256 -8.605 1.00 90.81 110 ARG A N 1
ATOM 897 C CA . ARG A 1 110 ? 12.896 9.078 -7.880 1.00 90.81 110 ARG A CA 1
ATOM 898 C C . ARG A 1 110 ? 13.150 9.016 -6.382 1.00 90.81 110 ARG A C 1
ATOM 900 O O . ARG A 1 110 ? 13.350 7.933 -5.833 1.00 90.81 110 ARG A O 1
ATOM 907 N N . SER A 1 111 ? 13.052 10.168 -5.724 1.00 92.62 111 SER A N 1
ATOM 908 C CA . SER A 1 111 ? 13.110 10.223 -4.268 1.00 92.62 111 SER A CA 1
ATOM 909 C C . SER A 1 111 ? 11.880 9.544 -3.643 1.00 92.62 111 SER A C 1
ATOM 911 O O . SER A 1 111 ? 10.805 9.508 -4.263 1.00 92.62 111 SER A O 1
ATOM 913 N N . PRO A 1 112 ? 11.988 9.036 -2.405 1.00 92.75 112 PRO A N 1
ATOM 914 C CA . PRO A 1 112 ? 10.837 8.511 -1.680 1.00 92.75 112 PRO A CA 1
ATOM 915 C C . PRO A 1 112 ? 9.690 9.527 -1.552 1.00 92.75 112 PRO A C 1
ATOM 917 O O . PRO A 1 112 ? 8.529 9.149 -1.666 1.00 92.75 112 PRO A O 1
ATOM 920 N N . GLU A 1 113 ? 9.981 10.822 -1.399 1.00 92.50 113 GLU A N 1
ATOM 921 C CA . GLU A 1 113 ? 8.976 11.895 -1.327 1.00 92.50 113 GLU A CA 1
ATOM 9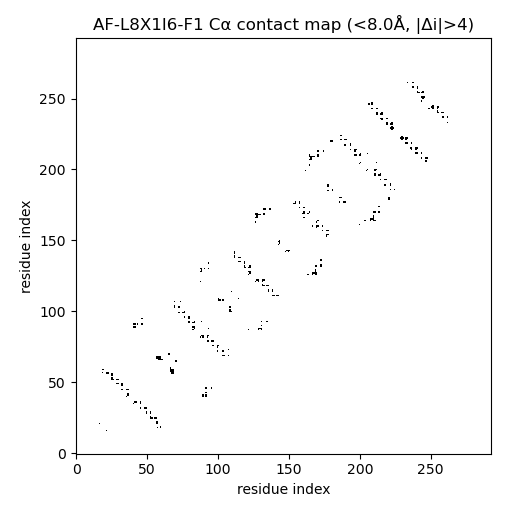22 C C . GLU A 1 113 ? 8.189 12.030 -2.634 1.00 92.50 113 GLU A C 1
ATOM 924 O O . GLU A 1 113 ? 6.972 12.217 -2.616 1.00 92.50 113 GLU A O 1
ATOM 929 N N . SER A 1 114 ? 8.861 11.884 -3.782 1.00 95.12 114 SER A N 1
ATOM 930 C CA . SER A 1 114 ? 8.198 11.864 -5.089 1.00 95.12 114 SER A CA 1
ATOM 931 C C . SER A 1 114 ? 7.217 10.691 -5.200 1.00 95.12 114 SER A C 1
ATOM 933 O O . SER A 1 114 ? 6.108 10.844 -5.725 1.00 95.12 114 SER A O 1
ATOM 935 N N . GLU A 1 115 ? 7.588 9.525 -4.663 1.00 96.38 115 GLU A N 1
ATOM 936 C CA . GLU A 1 115 ? 6.705 8.359 -4.632 1.00 96.38 115 GLU A CA 1
ATOM 937 C C . GLU A 1 115 ? 5.568 8.518 -3.609 1.00 96.38 115 GLU A C 1
ATOM 939 O O . GLU A 1 115 ? 4.432 8.149 -3.911 1.00 96.38 115 GLU A O 1
ATOM 944 N N . LEU A 1 116 ? 5.808 9.142 -2.449 1.00 95.38 116 LEU A N 1
ATOM 945 C CA . LEU A 1 116 ? 4.737 9.517 -1.519 1.00 95.38 116 LEU A CA 1
ATOM 946 C C . LEU A 1 116 ? 3.723 10.434 -2.206 1.00 95.38 116 LEU A C 1
ATOM 948 O O . LEU A 1 116 ? 2.530 10.134 -2.178 1.00 95.38 116 LEU A O 1
ATOM 952 N N . ALA A 1 117 ? 4.178 11.470 -2.914 1.00 96.38 117 ALA A N 1
ATOM 953 C CA . ALA A 1 117 ? 3.303 12.352 -3.683 1.00 96.38 117 ALA A CA 1
ATOM 954 C C . ALA A 1 117 ? 2.518 11.593 -4.770 1.00 96.38 117 ALA A C 1
ATOM 956 O O . ALA A 1 117 ? 1.347 11.889 -5.012 1.00 96.38 117 ALA A O 1
ATOM 957 N N . TYR A 1 118 ? 3.128 10.595 -5.420 1.00 97.44 118 TYR A N 1
ATOM 958 C CA . TYR A 1 118 ? 2.422 9.722 -6.363 1.00 97.44 118 TYR A CA 1
ATOM 959 C C . TYR A 1 118 ? 1.320 8.903 -5.679 1.00 97.44 118 TYR A C 1
ATOM 961 O O . TYR A 1 118 ? 0.193 8.859 -6.177 1.00 97.44 118 TYR A O 1
ATOM 969 N N . THR A 1 119 ? 1.615 8.281 -4.533 1.00 97.19 119 THR A N 1
ATOM 970 C CA . THR A 1 119 ? 0.608 7.515 -3.781 1.00 97.19 119 THR A CA 1
ATOM 971 C C . THR A 1 119 ? -0.517 8.404 -3.260 1.00 97.19 119 THR A C 1
ATOM 973 O O . THR A 1 119 ? -1.668 7.994 -3.367 1.00 97.19 119 THR A O 1
ATOM 976 N N . THR A 1 120 ? -0.222 9.631 -2.812 1.00 95.88 120 THR A N 1
ATOM 977 C CA . THR A 1 120 ? -1.232 10.627 -2.419 1.00 95.88 120 THR A CA 1
ATOM 978 C C . THR A 1 120 ? -2.210 10.877 -3.563 1.00 95.88 120 THR A C 1
ATOM 980 O O . THR A 1 120 ? -3.400 10.629 -3.401 1.00 95.88 120 THR A O 1
ATOM 983 N N . ARG A 1 121 ? -1.715 11.213 -4.765 1.00 96.81 121 ARG A N 1
ATOM 984 C CA . ARG A 1 121 ? -2.585 11.413 -5.939 1.00 96.81 121 ARG A CA 1
ATOM 985 C C . ARG A 1 121 ? -3.435 10.182 -6.256 1.00 96.81 121 ARG A C 1
ATOM 987 O O . ARG A 1 121 ? -4.592 10.308 -6.639 1.00 96.81 121 ARG A O 1
ATOM 994 N N . LYS A 1 122 ? -2.875 8.976 -6.116 1.00 97.06 122 LYS A N 1
ATOM 995 C CA . LYS A 1 122 ? -3.602 7.722 -6.376 1.00 97.06 122 LYS A CA 1
ATOM 996 C C . LYS A 1 122 ? -4.678 7.414 -5.336 1.00 97.06 122 LYS A C 1
ATOM 998 O O . LYS A 1 122 ? -5.681 6.806 -5.706 1.00 97.06 122 LYS A O 1
ATOM 1003 N N . ILE A 1 123 ? -4.466 7.810 -4.084 1.00 95.94 123 ILE A N 1
ATOM 1004 C CA . ILE A 1 123 ? -5.446 7.709 -2.998 1.00 95.94 123 ILE A CA 1
ATOM 1005 C C . ILE A 1 123 ? -6.546 8.757 -3.195 1.00 95.94 123 ILE A C 1
ATOM 1007 O O . ILE A 1 123 ? -7.719 8.419 -3.130 1.00 95.94 123 ILE A O 1
ATOM 1011 N N . GLU A 1 124 ? -6.197 9.997 -3.532 1.00 94.19 124 GLU A N 1
ATOM 1012 C CA . GLU A 1 124 ? -7.172 11.064 -3.806 1.00 94.19 124 GLU A CA 1
ATOM 1013 C C . GLU A 1 124 ? -8.065 10.739 -5.014 1.00 94.19 124 GLU A C 1
ATOM 1015 O O . GLU A 1 124 ? -9.267 10.983 -4.985 1.00 94.19 124 GLU A O 1
ATOM 1020 N N . GLN A 1 125 ? -7.504 10.130 -6.066 1.00 94.50 125 GLN A N 1
ATOM 1021 C CA . GLN A 1 125 ? -8.269 9.669 -7.234 1.00 94.50 125 GLN A CA 1
ATOM 1022 C C . GLN A 1 125 ? -9.237 8.523 -6.907 1.00 94.50 125 GLN A C 1
ATOM 1024 O O . GLN A 1 125 ? -10.281 8.389 -7.542 1.00 94.50 125 GLN A O 1
ATOM 1029 N N . ASN A 1 126 ? -8.862 7.646 -5.976 1.00 94.06 126 ASN A N 1
ATOM 1030 C CA . ASN A 1 126 ? -9.678 6.521 -5.543 1.00 94.06 126 ASN A CA 1
ATOM 1031 C C . ASN A 1 126 ? -9.264 6.115 -4.129 1.00 94.06 126 ASN A C 1
ATOM 1033 O O . ASN A 1 126 ? -8.308 5.355 -3.945 1.00 94.06 126 ASN A O 1
ATOM 1037 N N . PHE A 1 127 ? -10.026 6.583 -3.144 1.00 93.56 127 PHE A N 1
ATOM 1038 C CA . PHE A 1 127 ? -9.723 6.362 -1.733 1.00 93.56 127 PHE A CA 1
ATOM 1039 C C . PHE A 1 127 ? -9.680 4.869 -1.370 1.00 93.56 127 PHE A C 1
ATOM 1041 O O . PHE A 1 127 ? -8.843 4.441 -0.580 1.00 93.56 127 PHE A O 1
ATOM 1048 N N . SER A 1 128 ? -10.487 4.042 -2.042 1.00 94.62 128 SER A N 1
ATOM 1049 C CA . SER A 1 128 ? -10.516 2.582 -1.883 1.00 94.62 128 SER A CA 1
ATOM 1050 C C . SER A 1 128 ? -9.347 1.853 -2.560 1.00 94.62 128 SER A C 1
ATOM 1052 O O . SER A 1 128 ? -9.334 0.618 -2.644 1.00 94.62 128 SER A O 1
ATOM 1054 N N . ASN A 1 129 ? -8.362 2.571 -3.109 1.00 96.25 129 ASN A N 1
ATOM 1055 C CA . ASN A 1 129 ? -7.198 1.967 -3.743 1.00 96.25 129 ASN A CA 1
ATOM 1056 C C . ASN A 1 129 ? -6.207 1.423 -2.705 1.00 96.25 129 ASN A C 1
ATOM 1058 O O . ASN A 1 129 ? -5.144 1.996 -2.462 1.00 96.25 129 ASN A O 1
ATOM 1062 N N . PHE A 1 130 ? -6.511 0.246 -2.155 1.00 96.19 130 PHE A N 1
ATOM 1063 C CA . PHE A 1 130 ? -5.635 -0.457 -1.214 1.00 96.19 130 PHE A CA 1
ATOM 1064 C C . PHE A 1 130 ? -4.201 -0.652 -1.735 1.00 96.19 130 PHE A C 1
ATOM 1066 O O . PHE A 1 130 ? -3.256 -0.692 -0.953 1.00 96.19 130 PHE A O 1
ATOM 1073 N N . SER A 1 131 ? -4.003 -0.746 -3.055 1.00 97.50 131 SER A N 1
ATOM 1074 C CA . SER A 1 131 ? -2.657 -0.909 -3.613 1.00 97.50 131 SER A CA 1
ATOM 1075 C C . SER A 1 131 ? -1.806 0.356 -3.469 1.00 97.50 131 SER A C 1
ATOM 1077 O O . SER A 1 131 ? -0.605 0.241 -3.232 1.00 97.50 131 SER A O 1
ATOM 1079 N N . ALA A 1 132 ? -2.415 1.543 -3.552 1.00 97.69 132 ALA A N 1
ATOM 1080 C CA . ALA A 1 132 ? -1.728 2.809 -3.305 1.00 97.69 132 ALA A CA 1
ATOM 1081 C C . ALA A 1 132 ? -1.391 2.983 -1.818 1.00 97.69 132 ALA A C 1
ATOM 1083 O O . ALA A 1 132 ? -0.248 3.304 -1.496 1.00 97.69 132 ALA A O 1
ATOM 1084 N N . TRP A 1 133 ? -2.331 2.666 -0.919 1.00 96.88 133 TRP A N 1
ATOM 1085 C CA . TRP A 1 133 ? -2.074 2.614 0.527 1.00 96.88 133 TRP A CA 1
ATOM 1086 C C . TRP A 1 133 ? -0.936 1.651 0.868 1.00 96.88 133 TRP A C 1
ATOM 1088 O O . TRP A 1 133 ? -0.004 2.005 1.583 1.00 96.88 133 TRP A O 1
ATOM 1098 N N . HIS A 1 134 ? -0.953 0.445 0.294 1.00 96.69 134 HIS A N 1
ATOM 1099 C CA . HIS A 1 134 ? 0.110 -0.534 0.494 1.00 96.69 134 HIS A CA 1
ATOM 1100 C C . HIS A 1 134 ? 1.457 -0.066 -0.065 1.00 96.69 134 HIS A C 1
ATOM 1102 O O . HIS A 1 134 ? 2.496 -0.281 0.555 1.00 96.69 134 HIS A O 1
ATOM 1108 N N . GLN A 1 135 ? 1.472 0.583 -1.232 1.00 97.31 135 GLN A N 1
ATOM 1109 C CA . GLN A 1 135 ? 2.699 1.178 -1.751 1.00 97.31 135 GLN A CA 1
ATOM 1110 C C . GLN A 1 135 ? 3.236 2.234 -0.780 1.00 97.31 135 GLN A C 1
ATOM 1112 O O . GLN A 1 135 ? 4.430 2.224 -0.487 1.00 97.31 135 GLN A O 1
ATOM 1117 N N . ARG A 1 136 ? 2.361 3.074 -0.217 1.00 95.38 136 ARG A N 1
ATOM 1118 C CA . ARG A 1 136 ? 2.726 4.088 0.776 1.00 95.38 136 ARG A CA 1
ATOM 1119 C C . ARG A 1 136 ? 3.435 3.468 1.986 1.00 95.38 136 ARG A C 1
ATOM 1121 O O . ARG A 1 136 ? 4.510 3.938 2.349 1.00 95.38 136 ARG A O 1
ATOM 1128 N N . THR A 1 137 ? 2.946 2.334 2.510 1.00 94.12 137 THR A N 1
ATOM 1129 C CA . THR A 1 137 ? 3.627 1.622 3.615 1.00 94.12 137 THR A CA 1
ATOM 1130 C C . THR A 1 137 ? 5.040 1.162 3.248 1.00 94.12 137 THR A C 1
ATOM 1132 O O . THR A 1 137 ? 5.926 1.101 4.095 1.00 94.12 137 THR A O 1
ATOM 1135 N N . LYS A 1 138 ? 5.272 0.785 1.982 1.00 94.81 138 LYS A N 1
ATOM 1136 C CA . LYS A 1 138 ? 6.600 0.359 1.509 1.00 94.81 138 LYS A CA 1
ATOM 1137 C C . LYS A 1 138 ? 7.566 1.529 1.399 1.00 94.81 138 LYS A C 1
ATOM 1139 O O . LYS A 1 138 ? 8.729 1.361 1.749 1.00 94.81 138 LYS A O 1
ATOM 1144 N N . VAL A 1 139 ? 7.087 2.684 0.945 1.00 94.38 139 VAL A N 1
ATOM 1145 C CA . VAL A 1 139 ? 7.896 3.904 0.847 1.00 94.38 139 VAL A CA 1
ATOM 1146 C C . VAL A 1 139 ? 8.291 4.389 2.239 1.00 94.38 139 VAL A C 1
ATOM 1148 O O . VAL A 1 139 ? 9.470 4.633 2.478 1.00 94.38 139 VAL A O 1
ATOM 1151 N N . PHE A 1 140 ? 7.345 4.419 3.182 1.00 92.19 140 PHE A N 1
ATOM 1152 C CA . PHE A 1 140 ? 7.644 4.719 4.583 1.00 92.19 140 PHE A CA 1
ATOM 1153 C C . PHE A 1 140 ? 8.639 3.735 5.201 1.00 92.19 140 PHE A C 1
ATOM 1155 O O . PHE A 1 140 ? 9.576 4.161 5.860 1.00 92.19 140 PHE A O 1
ATOM 1162 N N . GLY A 1 141 ? 8.528 2.435 4.909 1.00 89.69 141 GLY A N 1
ATOM 1163 C CA . GLY A 1 141 ? 9.504 1.447 5.382 1.00 89.69 141 GLY A CA 1
ATOM 1164 C C . GLY A 1 141 ? 10.938 1.648 4.862 1.00 89.69 141 GLY A C 1
ATOM 1165 O O . GLY A 1 141 ? 11.878 1.155 5.482 1.00 89.69 141 GLY A O 1
ATOM 1166 N N . VAL A 1 142 ? 11.123 2.347 3.736 1.00 89.88 142 VAL A N 1
ATOM 1167 C CA . VAL A 1 142 ? 12.449 2.800 3.276 1.00 89.88 142 VAL A CA 1
ATOM 1168 C C . VAL A 1 142 ? 12.836 4.086 4.003 1.00 89.88 142 VAL A C 1
ATOM 1170 O O . VAL A 1 142 ? 13.907 4.150 4.589 1.00 89.88 142 VAL A O 1
ATOM 1173 N N . LEU A 1 143 ? 11.936 5.072 4.043 1.00 89.81 143 LEU A N 1
ATOM 1174 C CA . LEU A 1 143 ? 12.172 6.361 4.693 1.00 89.81 143 LEU A CA 1
ATOM 1175 C C . LEU A 1 143 ? 12.561 6.239 6.164 1.00 89.81 143 LEU A C 1
ATOM 1177 O O . LEU A 1 143 ? 13.539 6.847 6.573 1.00 89.81 143 LEU A O 1
ATOM 1181 N N . TRP A 1 144 ? 11.830 5.449 6.946 1.00 89.50 144 TRP A N 1
ATOM 1182 C CA . TRP A 1 144 ? 12.074 5.288 8.380 1.00 89.50 144 TRP A CA 1
ATOM 1183 C C . TRP A 1 144 ? 13.321 4.466 8.687 1.00 89.50 144 TRP A C 1
ATOM 1185 O O . TRP A 1 144 ? 13.857 4.571 9.782 1.00 89.50 144 TRP A O 1
ATOM 1195 N N . ARG A 1 145 ? 13.808 3.661 7.734 1.00 87.62 145 ARG A N 1
ATOM 1196 C CA . ARG A 1 145 ? 15.102 2.987 7.884 1.00 87.62 145 ARG A CA 1
ATOM 1197 C C . ARG A 1 145 ? 16.239 4.003 7.913 1.00 87.62 145 ARG A C 1
ATOM 1199 O O . ARG A 1 145 ? 17.161 3.848 8.705 1.00 87.62 145 ARG A O 1
ATOM 1206 N N . ASP A 1 146 ? 16.149 5.012 7.055 1.00 88.25 146 ASP A N 1
ATOM 1207 C CA . ASP A 1 146 ? 17.195 6.020 6.889 1.00 88.25 146 ASP A CA 1
ATOM 1208 C C . ASP A 1 146 ? 16.980 7.227 7.821 1.00 88.25 146 ASP A C 1
ATOM 1210 O O . ASP A 1 146 ? 17.941 7.880 8.217 1.00 88.25 146 ASP A O 1
ATOM 1214 N N . ARG A 1 147 ? 15.718 7.522 8.167 1.00 88.69 147 ARG A N 1
ATOM 1215 C CA . ARG A 1 147 ? 15.262 8.661 8.982 1.00 88.69 147 ARG A CA 1
ATOM 1216 C C . ARG A 1 147 ? 14.125 8.264 9.943 1.00 88.69 147 ARG A C 1
ATOM 1218 O O . ARG A 1 147 ? 12.955 8.574 9.673 1.00 88.69 147 ARG A O 1
ATOM 1225 N N . PRO A 1 148 ? 14.422 7.546 11.043 1.00 85.50 148 PRO A N 1
ATOM 1226 C CA . PRO A 1 148 ? 13.416 7.091 12.011 1.00 85.50 148 PRO A CA 1
ATOM 1227 C C . PRO A 1 148 ? 12.605 8.228 12.650 1.00 85.50 148 PRO A C 1
ATOM 1229 O O . PRO A 1 148 ? 11.439 8.055 12.990 1.00 85.50 148 PRO A O 1
ATOM 1232 N N . GLU A 1 149 ? 13.188 9.421 12.775 1.00 84.31 149 GLU A N 1
ATOM 1233 C CA . GLU A 1 149 ? 12.548 10.603 13.357 1.00 84.31 149 GLU A CA 1
ATOM 1234 C C . GLU A 1 149 ? 11.296 11.066 12.592 1.00 84.31 149 GLU A C 1
ATOM 1236 O O . GLU A 1 149 ? 10.435 11.742 13.156 1.00 84.31 149 GLU A O 1
ATOM 1241 N N . LEU A 1 150 ? 11.158 10.677 11.319 1.00 84.88 150 LEU A N 1
ATOM 1242 C CA . LEU A 1 150 ? 9.998 11.012 10.490 1.00 84.88 150 LEU A CA 1
ATOM 1243 C C . LEU A 1 150 ? 8.768 10.140 10.778 1.00 84.88 150 LEU A C 1
ATOM 1245 O O . LEU A 1 150 ? 7.677 10.450 10.297 1.00 84.88 150 LEU A O 1
ATOM 1249 N N . GLU A 1 151 ? 8.912 9.057 11.544 1.00 84.38 151 GLU A N 1
ATOM 1250 C CA . GLU A 1 151 ? 7.803 8.156 11.871 1.00 84.38 151 GLU A CA 1
ATOM 1251 C C . GLU A 1 151 ? 6.712 8.865 12.680 1.00 84.38 151 GLU A C 1
ATOM 1253 O O . GLU A 1 151 ? 5.533 8.785 12.336 1.00 84.38 151 GLU A O 1
ATOM 1258 N N . ALA A 1 152 ? 7.097 9.641 13.697 1.00 80.44 152 ALA A N 1
ATOM 1259 C CA . ALA A 1 152 ? 6.150 10.389 14.523 1.00 80.44 152 ALA A CA 1
ATOM 1260 C C . ALA A 1 152 ? 5.337 11.403 13.702 1.00 80.44 152 ALA A C 1
ATOM 1262 O O . ALA A 1 152 ? 4.127 11.520 13.887 1.00 80.44 152 ALA A O 1
ATOM 1263 N N . ALA A 1 153 ? 5.978 12.089 12.748 1.00 81.00 153 ALA A N 1
ATOM 1264 C CA . ALA A 1 153 ? 5.299 13.027 11.857 1.00 81.00 153 ALA A CA 1
ATOM 1265 C C . ALA A 1 153 ? 4.284 12.315 10.948 1.00 81.00 153 ALA A C 1
ATOM 1267 O O . ALA A 1 153 ? 3.187 12.829 10.728 1.00 81.00 153 ALA A O 1
ATOM 1268 N N . ALA A 1 154 ? 4.610 11.111 10.467 1.00 81.06 154 ALA A N 1
ATOM 1269 C CA . ALA A 1 154 ? 3.719 10.330 9.617 1.00 81.06 154 ALA A CA 1
ATOM 1270 C C . ALA A 1 154 ? 2.454 9.855 10.348 1.00 81.06 154 ALA A C 1
ATOM 1272 O O . ALA A 1 154 ? 1.423 9.710 9.698 1.00 81.06 154 ALA A O 1
ATOM 1273 N N . LYS A 1 155 ? 2.481 9.668 11.679 1.00 79.75 155 LYS A N 1
ATOM 1274 C CA . LYS A 1 155 ? 1.291 9.275 12.465 1.00 79.75 155 LYS A CA 1
ATOM 1275 C C . LYS A 1 155 ? 0.138 10.286 12.344 1.00 79.75 155 LYS A C 1
ATOM 1277 O O . LYS A 1 155 ? -1.017 9.872 12.378 1.00 79.75 155 LYS A O 1
ATOM 1282 N N . SER A 1 156 ? 0.432 11.566 12.084 1.00 78.00 156 SER A N 1
ATOM 1283 C CA . SER A 1 156 ? -0.592 12.584 11.783 1.00 78.00 156 SER A CA 1
ATOM 1284 C C . SER A 1 156 ? -1.392 12.292 10.503 1.00 78.00 156 SER A C 1
ATOM 1286 O O . SER A 1 156 ? -2.562 12.652 10.414 1.00 78.00 156 SER A O 1
ATOM 1288 N N . GLU A 1 157 ? -0.836 11.535 9.542 1.00 79.38 157 GLU A N 1
ATOM 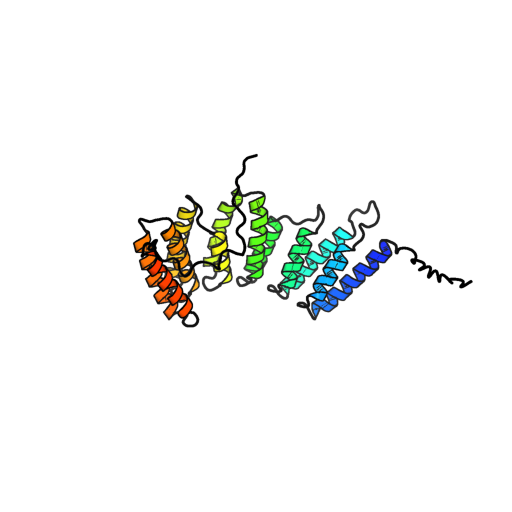1289 C CA . GLU A 1 157 ? -1.584 11.081 8.355 1.00 79.38 157 GLU A CA 1
ATOM 1290 C C . GLU A 1 157 ? -2.733 10.134 8.707 1.00 79.38 157 GLU A C 1
ATOM 1292 O O . GLU A 1 157 ? -3.611 9.891 7.873 1.00 79.38 157 GLU A O 1
ATOM 1297 N N . GLY A 1 158 ? -2.743 9.610 9.937 1.00 74.44 158 GLY A N 1
ATOM 1298 C CA . GLY A 1 158 ? -3.824 8.797 10.457 1.00 74.44 158 GLY A CA 1
ATOM 1299 C C . GLY A 1 158 ? -5.181 9.448 10.222 1.00 74.44 158 GLY A C 1
ATOM 1300 O O . GLY A 1 158 ? -6.101 8.748 9.823 1.00 74.44 158 GLY A O 1
ATOM 1301 N N . GLU A 1 159 ? -5.286 10.776 10.330 1.00 79.62 159 GLU A N 1
ATOM 1302 C CA . GLU A 1 159 ? -6.507 11.572 10.136 1.00 79.62 159 GLU A CA 1
ATOM 1303 C C . GLU A 1 159 ? -7.291 11.277 8.851 1.00 79.62 159 GLU A C 1
ATOM 1305 O O . GLU A 1 159 ? -8.518 11.397 8.856 1.00 79.62 159 GLU A O 1
ATOM 1310 N N . GLN A 1 160 ? -6.638 10.773 7.799 1.00 80.75 160 GLN A N 1
ATOM 1311 C CA . GLN A 1 160 ? -7.299 10.412 6.543 1.00 80.75 160 GLN A CA 1
ATOM 1312 C C . GLN A 1 160 ? -8.443 9.394 6.722 1.00 80.75 160 GLN A C 1
ATOM 1314 O O . GLN A 1 160 ? -9.367 9.391 5.908 1.00 80.75 160 GLN A O 1
ATOM 1319 N N . LYS A 1 161 ? -8.465 8.585 7.802 1.00 80.12 161 LYS A N 1
ATOM 1320 C CA . LYS A 1 161 ? -9.598 7.679 8.106 1.00 80.12 161 LYS A CA 1
ATOM 1321 C C . LYS A 1 161 ? -10.949 8.396 8.203 1.00 80.12 161 LYS A C 1
ATOM 1323 O O . LYS A 1 161 ? -11.974 7.821 7.840 1.00 80.12 161 LYS A O 1
ATOM 1328 N N . ALA A 1 162 ? -10.951 9.647 8.665 1.00 79.38 162 ALA A N 1
ATOM 1329 C CA . ALA A 1 162 ? -12.170 10.423 8.868 1.00 79.38 162 ALA A CA 1
ATOM 1330 C C . ALA A 1 162 ? -12.813 10.866 7.542 1.00 79.38 162 ALA A C 1
ATOM 1332 O O . ALA A 1 162 ? -14.022 11.059 7.487 1.00 79.38 162 ALA A O 1
ATOM 1333 N N . SER A 1 163 ? -12.039 10.969 6.453 1.00 83.50 163 SER A N 1
ATOM 1334 C CA . SER A 1 163 ? -12.554 11.402 5.147 1.00 83.50 163 SER A CA 1
ATOM 1335 C C . SER A 1 163 ? -13.505 10.389 4.503 1.00 83.50 163 SER A C 1
ATOM 1337 O O . SER A 1 163 ? -14.396 10.776 3.751 1.00 83.50 163 SER A O 1
ATOM 1339 N N . ASN A 1 164 ? -13.330 9.092 4.778 1.00 87.56 164 ASN A N 1
ATOM 1340 C CA . ASN A 1 164 ? -14.272 8.054 4.362 1.00 87.56 164 ASN A CA 1
ATOM 1341 C C . ASN A 1 164 ? -14.299 6.899 5.384 1.00 87.56 164 ASN A C 1
ATOM 1343 O O . ASN A 1 164 ? -13.650 5.866 5.186 1.00 87.56 164 ASN A O 1
ATOM 1347 N N . PRO A 1 165 ? -15.086 7.039 6.464 1.00 89.06 165 PRO A N 1
ATOM 1348 C CA . PRO A 1 165 ? -15.140 6.075 7.566 1.00 89.06 165 PRO A CA 1
ATOM 1349 C C . PRO A 1 165 ? -15.677 4.693 7.166 1.00 89.06 165 PRO A C 1
ATOM 1351 O O . PRO A 1 165 ? -15.536 3.730 7.923 1.00 89.06 165 PRO A O 1
ATOM 1354 N N . GLY A 1 166 ? -16.315 4.576 5.998 1.00 90.12 166 GLY A N 1
ATOM 1355 C CA . GLY A 1 166 ? -16.792 3.310 5.441 1.00 90.12 166 GLY A CA 1
ATOM 1356 C C . GLY A 1 166 ? -15.722 2.521 4.679 1.00 90.12 166 GLY A C 1
ATOM 1357 O O . GLY A 1 166 ? -15.931 1.338 4.392 1.00 90.12 166 GLY A O 1
ATOM 1358 N N . ASP A 1 167 ? -14.581 3.136 4.352 1.00 92.25 167 ASP A N 1
ATOM 1359 C CA . ASP A 1 167 ? -13.560 2.510 3.518 1.00 92.25 167 ASP A CA 1
ATOM 1360 C C . ASP A 1 167 ? -12.548 1.696 4.323 1.00 92.25 167 ASP A C 1
ATOM 1362 O O . ASP A 1 167 ? -11.785 2.215 5.133 1.00 92.25 167 ASP A O 1
ATOM 1366 N N . GLN A 1 168 ? -12.476 0.402 4.028 1.00 93.62 168 GLN A N 1
ATOM 1367 C CA . GLN A 1 168 ? -11.571 -0.526 4.699 1.00 93.62 168 GLN A CA 1
ATOM 1368 C C . GLN A 1 168 ? -10.087 -0.139 4.591 1.00 93.62 168 GLN A C 1
ATOM 1370 O O . GLN A 1 168 ? -9.311 -0.420 5.505 1.00 93.62 168 GLN A O 1
ATOM 1375 N N . SER A 1 169 ? -9.662 0.433 3.465 1.00 94.69 169 SER A N 1
ATOM 1376 C CA . SER A 1 169 ? -8.245 0.616 3.146 1.00 94.69 169 SER A CA 1
ATOM 1377 C C . SER A 1 169 ? -7.588 1.597 4.104 1.00 94.69 169 SER A C 1
ATOM 1379 O O . SER A 1 169 ? -6.504 1.306 4.609 1.00 94.69 169 SER A O 1
ATOM 1381 N N . ALA A 1 170 ? -8.272 2.702 4.407 1.00 93.25 170 ALA A N 1
ATOM 1382 C CA . ALA A 1 170 ? -7.778 3.695 5.351 1.00 93.25 170 ALA A CA 1
ATOM 1383 C C . ALA A 1 170 ? -7.673 3.135 6.770 1.00 93.25 170 ALA A C 1
ATOM 1385 O O . ALA A 1 170 ? -6.671 3.368 7.433 1.00 93.25 170 ALA A O 1
ATOM 1386 N N . TRP A 1 171 ? -8.633 2.318 7.216 1.00 93.81 171 TRP A N 1
ATOM 1387 C CA . TRP A 1 171 ? -8.570 1.677 8.535 1.00 93.81 171 TRP A CA 1
ATOM 1388 C C . TRP A 1 171 ? -7.455 0.635 8.644 1.00 93.81 171 TRP A C 1
ATOM 1390 O O . TRP A 1 171 ? -6.792 0.537 9.675 1.00 93.81 171 TRP A O 1
ATOM 1400 N N . LEU A 1 172 ? -7.207 -0.139 7.583 1.00 93.19 172 LEU A N 1
ATOM 1401 C CA . LEU A 1 172 ? -6.074 -1.068 7.550 1.00 93.19 172 LEU A CA 1
ATOM 1402 C C . LEU A 1 172 ? -4.732 -0.328 7.546 1.00 93.19 172 LEU A C 1
ATOM 1404 O O . LEU A 1 172 ? -3.795 -0.766 8.214 1.00 93.19 172 LEU A O 1
ATOM 1408 N N . TYR A 1 173 ? -4.645 0.779 6.807 1.00 93.69 173 TYR A N 1
ATOM 1409 C CA . TYR A 1 173 ? -3.465 1.636 6.779 1.00 93.69 173 TYR A CA 1
ATOM 1410 C C . TYR A 1 173 ? -3.226 2.317 8.132 1.00 93.69 173 TYR A C 1
ATOM 1412 O O . TYR A 1 173 ? -2.124 2.231 8.661 1.00 93.69 173 TYR A O 1
ATOM 1420 N N . HIS A 1 174 ? -4.264 2.899 8.734 1.00 92.69 174 HIS A N 1
ATOM 1421 C CA . HIS A 1 174 ? -4.237 3.508 10.067 1.00 92.69 174 HIS A CA 1
ATOM 1422 C C . HIS A 1 174 ? -3.776 2.506 11.128 1.00 92.69 174 HIS A C 1
ATOM 1424 O O . HIS A 1 174 ? -2.840 2.774 11.877 1.00 92.69 174 HIS A O 1
ATOM 1430 N N . ARG A 1 175 ? -4.318 1.285 11.107 1.00 91.38 175 ARG A N 1
ATOM 1431 C CA . ARG A 1 175 ? -3.869 0.206 11.994 1.00 91.38 175 ARG A CA 1
ATOM 1432 C C . ARG A 1 175 ? -2.393 -0.148 11.818 1.00 91.38 175 ARG A C 1
ATOM 1434 O O . ARG A 1 175 ? -1.721 -0.439 12.802 1.00 91.38 175 ARG A O 1
ATOM 1441 N N . TRP A 1 176 ? -1.890 -0.149 10.584 1.00 91.19 176 TRP A N 1
ATOM 1442 C CA . TRP A 1 176 ? -0.465 -0.353 10.320 1.00 91.19 176 TRP A CA 1
ATOM 1443 C C . TRP A 1 176 ? 0.386 0.820 10.828 1.00 91.19 176 TRP A C 1
ATOM 1445 O O . TRP A 1 176 ? 1.419 0.575 11.444 1.00 91.19 176 TRP A O 1
ATOM 1455 N N . LEU A 1 177 ? -0.070 2.056 10.609 1.00 89.31 177 LEU A N 1
ATOM 1456 C CA . LEU A 1 177 ? 0.635 3.295 10.942 1.00 89.31 177 LEU A CA 1
ATOM 1457 C C . LEU A 1 177 ? 0.769 3.515 12.454 1.00 89.31 177 LEU A C 1
ATOM 1459 O O . LEU A 1 177 ? 1.825 3.918 12.926 1.00 89.31 177 LEU A O 1
ATOM 1463 N N . ILE A 1 178 ? -0.289 3.231 13.217 1.00 85.50 178 ILE A N 1
ATOM 1464 C CA . ILE A 1 178 ? -0.261 3.340 14.683 1.00 85.50 178 ILE A CA 1
ATOM 1465 C C . ILE A 1 178 ? 0.531 2.180 15.314 1.00 85.50 178 ILE A C 1
ATOM 1467 O O . ILE A 1 178 ? 1.108 2.339 16.386 1.00 85.50 178 ILE A O 1
ATOM 1471 N N . GLY A 1 179 ? 0.635 1.039 14.622 1.00 71.56 179 GLY A N 1
ATOM 1472 C CA . GLY A 1 179 ? 1.559 -0.037 14.974 1.00 71.56 179 GLY A CA 1
ATOM 1473 C C . GLY A 1 179 ? 1.255 -0.770 16.289 1.00 71.56 179 GLY A C 1
ATOM 1474 O O . GLY A 1 179 ? 0.147 -0.729 16.828 1.00 71.56 179 GLY A O 1
ATOM 1475 N N . LYS A 1 180 ? 2.257 -1.529 16.764 1.00 61.31 180 LYS A N 1
ATOM 1476 C CA . LYS A 1 180 ? 2.257 -2.208 18.070 1.00 61.31 180 LYS A CA 1
ATOM 1477 C C . LYS A 1 180 ? 2.835 -1.251 19.107 1.00 61.31 180 LYS A C 1
ATOM 1479 O O . LYS A 1 180 ? 3.964 -0.812 18.927 1.00 61.31 180 LYS A O 1
ATOM 1484 N N . VAL A 1 181 ? 2.099 -1.000 20.187 1.00 55.44 181 VAL A N 1
ATOM 1485 C CA . VAL A 1 181 ? 2.590 -0.249 21.351 1.00 55.44 181 VAL A CA 1
ATOM 1486 C C . VAL A 1 181 ? 3.812 -0.975 21.904 1.00 55.44 181 VAL A C 1
ATOM 1488 O O . VAL A 1 181 ? 3.695 -2.115 22.357 1.00 55.44 181 VAL A O 1
ATOM 1491 N N . CYS A 1 182 ? 4.986 -0.356 21.794 1.00 52.47 182 CYS A N 1
ATOM 1492 C CA . CYS A 1 182 ? 6.220 -0.962 22.284 1.00 52.47 182 CYS A CA 1
ATOM 1493 C C . CYS A 1 182 ? 6.635 -0.382 23.636 1.00 52.47 182 CYS A C 1
ATOM 1495 O O . CYS A 1 182 ? 7.116 -1.157 24.448 1.00 52.47 182 CYS A O 1
ATOM 1497 N N . GLU A 1 183 ? 6.396 0.910 23.911 1.00 54.62 183 GLU A N 1
ATOM 1498 C CA . GLU A 1 183 ? 6.589 1.551 25.227 1.00 54.62 183 GLU A CA 1
ATOM 1499 C C . GLU A 1 183 ? 6.164 3.041 25.204 1.00 54.62 183 GLU A C 1
ATOM 1501 O O . GLU A 1 183 ? 6.176 3.681 24.156 1.00 54.62 183 GLU A O 1
ATOM 1506 N N . GLY A 1 184 ? 5.818 3.603 26.373 1.00 59.19 184 GLY A N 1
ATOM 1507 C CA . GLY A 1 184 ? 5.738 5.053 26.630 1.00 59.19 184 GLY A CA 1
ATOM 1508 C C . GLY A 1 184 ? 4.825 5.873 25.706 1.00 59.19 184 GLY A C 1
ATOM 1509 O O . GLY A 1 184 ? 3.606 5.906 25.896 1.00 59.19 184 GLY A O 1
ATOM 1510 N N . ASP A 1 185 ? 5.428 6.565 24.735 1.00 62.72 185 ASP A N 1
ATOM 1511 C CA . ASP A 1 185 ? 4.777 7.540 23.845 1.00 62.72 185 ASP A CA 1
ATOM 1512 C C . ASP A 1 185 ? 3.661 6.921 22.989 1.00 62.72 185 ASP A C 1
ATOM 1514 O O . ASP A 1 185 ? 2.660 7.575 22.682 1.00 62.72 185 ASP A O 1
ATOM 1518 N N . ASP A 1 186 ? 3.762 5.627 22.681 1.00 74.81 186 ASP A N 1
ATOM 1519 C CA . ASP A 1 186 ? 2.744 4.914 21.909 1.00 74.81 186 ASP A CA 1
ATOM 1520 C C . ASP A 1 186 ? 1.398 4.826 22.649 1.00 74.81 186 ASP A C 1
ATOM 1522 O O . ASP A 1 186 ? 0.340 4.855 22.019 1.00 74.81 186 ASP A O 1
ATOM 1526 N N . ALA A 1 187 ? 1.401 4.763 23.987 1.00 82.62 187 ALA A N 1
ATOM 1527 C CA . ALA A 1 187 ? 0.165 4.731 24.770 1.00 82.62 187 ALA A CA 1
ATOM 1528 C C . ALA A 1 187 ? -0.577 6.075 24.719 1.00 82.62 187 ALA A C 1
ATOM 1530 O O . ALA A 1 187 ? -1.809 6.097 24.713 1.00 82.62 187 ALA A O 1
ATOM 1531 N N . VAL A 1 188 ? 0.158 7.191 24.654 1.00 86.38 188 VAL A N 1
ATOM 1532 C CA . VAL A 1 188 ? -0.420 8.534 24.493 1.00 86.38 188 VAL A CA 1
ATOM 1533 C C . VAL A 1 188 ? -1.051 8.665 23.112 1.00 86.38 188 VAL A C 1
ATOM 1535 O O . VAL A 1 188 ? -2.204 9.084 23.013 1.00 86.38 188 VAL A O 1
ATOM 1538 N N . THR A 1 189 ? -0.347 8.234 22.060 1.00 86.50 189 THR A N 1
ATOM 1539 C CA . THR A 1 189 ? -0.908 8.202 20.704 1.00 86.50 189 THR A CA 1
ATOM 1540 C C . THR A 1 189 ? -2.169 7.345 20.649 1.00 86.50 189 THR A C 1
ATOM 1542 O O . THR A 1 189 ? -3.194 7.813 20.170 1.00 86.50 189 THR A O 1
ATOM 1545 N N . VAL A 1 190 ? -2.147 6.123 21.193 1.00 89.31 190 VAL A N 1
ATOM 1546 C CA . VAL A 1 190 ? -3.327 5.242 21.190 1.00 89.31 190 VAL A CA 1
ATOM 1547 C C . VAL A 1 190 ? -4.504 5.864 21.940 1.00 89.31 190 VAL A C 1
ATOM 1549 O O . VAL A 1 190 ? -5.627 5.783 21.452 1.00 89.31 190 VAL A O 1
ATOM 1552 N N . LYS A 1 191 ? -4.277 6.519 23.088 1.00 91.06 191 LYS A N 1
ATOM 1553 C CA . LYS A 1 191 ? -5.337 7.248 23.807 1.00 91.06 191 LYS A CA 1
ATOM 1554 C C . LYS A 1 191 ? -5.920 8.376 22.950 1.00 91.06 191 LYS A C 1
ATOM 1556 O O . LYS A 1 191 ? -7.137 8.474 22.846 1.00 91.06 191 LYS A O 1
ATOM 1561 N N . SER A 1 192 ? -5.067 9.167 22.296 1.00 91.25 192 SER A N 1
ATOM 1562 C CA . SER A 1 192 ? -5.496 10.234 21.382 1.00 91.25 192 SER A CA 1
ATOM 1563 C C . SER A 1 192 ? -6.313 9.694 20.202 1.00 91.25 192 SER A C 1
ATOM 1565 O O . SER A 1 192 ? -7.351 10.253 19.855 1.00 91.25 192 SER A O 1
ATOM 1567 N N . GLU A 1 193 ? -5.884 8.580 19.605 1.00 92.38 193 GLU A N 1
ATOM 1568 C CA . GLU A 1 193 ? -6.601 7.938 18.500 1.00 92.38 193 GLU A CA 1
ATOM 1569 C C . GLU A 1 193 ? -7.935 7.333 18.948 1.00 92.38 193 GLU A C 1
ATOM 1571 O O . GLU A 1 193 ? -8.916 7.440 18.216 1.00 92.38 193 GLU A O 1
ATOM 1576 N N . ILE A 1 194 ? -8.012 6.740 20.147 1.00 94.06 194 ILE A N 1
ATOM 1577 C CA . ILE A 1 194 ? -9.285 6.275 20.722 1.00 94.06 194 ILE A CA 1
ATOM 1578 C C . ILE A 1 194 ? -10.266 7.445 20.812 1.00 94.06 194 ILE A C 1
ATOM 1580 O O . ILE A 1 194 ? -11.362 7.324 20.270 1.00 94.06 194 ILE A O 1
ATOM 1584 N N . SER A 1 195 ? -9.860 8.575 21.402 1.00 94.88 195 SER A N 1
ATOM 1585 C CA . SER A 1 195 ? -10.716 9.762 21.508 1.00 94.88 195 SER A CA 1
ATOM 1586 C C . SER A 1 195 ? -11.176 10.264 20.135 1.00 94.88 195 SER A C 1
ATOM 1588 O O . SER A 1 195 ? -12.369 10.461 19.922 1.00 94.88 195 SER A O 1
ATOM 1590 N N . SER A 1 196 ? -10.259 10.380 19.165 1.00 93.88 196 SER A N 1
ATOM 1591 C CA . SER A 1 196 ? -10.593 10.807 17.796 1.00 93.88 196 SER A CA 1
ATOM 1592 C C . SER A 1 196 ? -11.595 9.866 17.113 1.00 93.88 196 SER A C 1
ATOM 1594 O O . SER A 1 196 ? -12.484 10.315 16.389 1.00 93.88 196 SER A O 1
ATOM 1596 N N . ILE A 1 197 ? -11.472 8.551 17.316 1.00 94.44 197 ILE A N 1
ATOM 1597 C CA . ILE A 1 197 ? -12.387 7.575 16.713 1.00 94.44 197 ILE A CA 1
ATOM 1598 C C . ILE A 1 197 ? -13.743 7.574 17.433 1.00 94.44 197 ILE A C 1
ATOM 1600 O O . ILE A 1 197 ? -14.766 7.377 16.780 1.00 94.44 197 ILE A O 1
ATOM 1604 N N . GLU A 1 198 ? -13.785 7.795 18.747 1.00 95.06 198 GLU A N 1
ATOM 1605 C CA . GLU A 1 198 ? -15.041 7.934 19.495 1.00 95.06 198 GLU A CA 1
ATOM 1606 C C . GLU A 1 198 ? -15.846 9.146 19.026 1.00 95.06 198 GLU A C 1
ATOM 1608 O O . GLU A 1 198 ? -17.040 9.006 18.758 1.00 95.06 198 GLU A O 1
ATOM 1613 N N . GLU A 1 199 ? -15.190 10.293 18.839 1.00 93.56 199 GLU A N 1
ATOM 1614 C CA . GLU A 1 199 ? -15.800 11.483 18.235 1.00 93.56 199 GLU A CA 1
ATOM 1615 C C . GLU A 1 199 ? -16.353 11.166 16.838 1.00 93.56 199 GLU A C 1
ATOM 1617 O O . GLU A 1 199 ? -17.526 11.418 16.561 1.00 93.56 199 GLU A O 1
ATOM 1622 N N . LEU A 1 200 ? -15.568 10.486 15.996 1.00 91.88 200 LEU A N 1
ATOM 1623 C CA . LEU A 1 200 ? -16.007 10.078 14.660 1.00 91.88 200 LEU A CA 1
ATOM 1624 C C . LEU A 1 200 ? -17.232 9.144 14.690 1.00 91.88 200 LEU A C 1
ATOM 1626 O O . LEU A 1 200 ? -18.110 9.247 13.834 1.00 91.88 200 LEU A O 1
ATOM 1630 N N . VAL A 1 201 ? -17.313 8.222 15.655 1.00 92.50 201 VAL A N 1
ATOM 1631 C CA . VAL A 1 201 ? -18.479 7.334 15.830 1.00 92.50 201 VAL A CA 1
ATOM 1632 C C . VAL A 1 201 ? -19.729 8.125 16.212 1.00 92.50 201 VAL A C 1
ATOM 1634 O O . VAL A 1 201 ? -20.823 7.782 15.758 1.00 92.50 201 VAL A O 1
ATOM 1637 N N . VAL A 1 202 ? -19.582 9.172 17.027 1.00 91.06 202 VAL A N 1
ATOM 1638 C CA . VAL A 1 202 ? -20.689 10.067 17.386 1.00 91.06 202 VAL A CA 1
ATOM 1639 C C . VAL A 1 202 ? -21.167 10.858 16.165 1.00 91.06 202 VAL A C 1
ATOM 1641 O O . VAL A 1 202 ? -22.374 10.968 15.958 1.00 91.06 202 VAL A O 1
ATOM 1644 N N . GLU A 1 203 ? -20.248 11.358 15.337 1.00 86.00 203 GLU A N 1
ATOM 1645 C CA . GLU A 1 203 ? -20.568 12.164 14.150 1.00 86.00 203 GLU A CA 1
ATOM 1646 C C . GLU A 1 203 ? -21.196 11.354 13.009 1.00 86.00 203 GLU A C 1
ATOM 1648 O O . GLU A 1 203 ? -22.209 11.747 12.432 1.00 86.00 203 GLU A O 1
ATOM 1653 N N . VAL A 1 204 ? -20.584 10.222 12.660 1.00 81.06 204 VAL A N 1
ATOM 1654 C CA . VAL A 1 204 ? -20.944 9.422 11.474 1.00 81.06 204 VAL A CA 1
ATOM 1655 C C . VAL A 1 204 ? -22.056 8.419 11.791 1.00 81.06 204 VAL A C 1
ATOM 1657 O O . VAL A 1 204 ? -22.712 7.892 10.892 1.00 81.06 204 VAL A O 1
ATOM 1660 N N . GLY A 1 205 ? -22.285 8.155 13.076 1.00 75.50 205 GLY A N 1
ATOM 1661 C CA . GLY A 1 205 ? -23.203 7.137 13.552 1.00 75.50 205 GLY A CA 1
ATOM 1662 C C . GLY A 1 205 ? -22.593 5.733 13.568 1.00 75.50 205 GLY A C 1
ATOM 1663 O O . GLY A 1 205 ? -21.492 5.460 13.088 1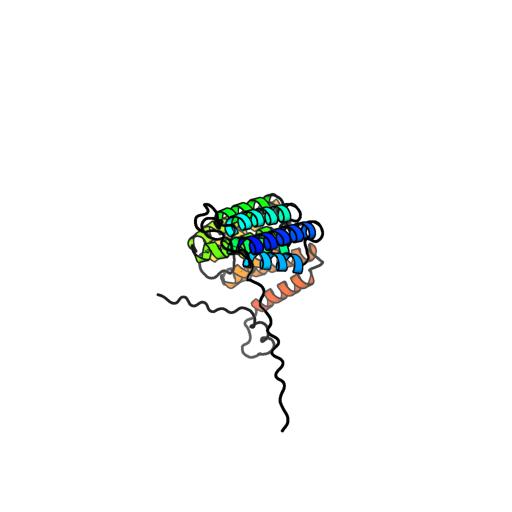.00 75.50 205 GLY A O 1
ATOM 1664 N N . SER A 1 206 ? -23.345 4.801 14.152 1.00 67.62 206 SER A N 1
ATOM 1665 C CA . SER A 1 206 ? -22.865 3.447 14.475 1.00 67.62 206 SER A CA 1
ATOM 1666 C C . SER A 1 206 ? -22.992 2.412 13.347 1.00 67.62 206 SER A C 1
ATOM 1668 O O . SER A 1 206 ? -22.844 1.217 13.604 1.00 67.62 206 SER A O 1
ATOM 1670 N N . ASP A 1 207 ? -23.303 2.841 12.123 1.00 77.12 207 ASP A N 1
ATOM 1671 C CA . ASP A 1 207 ? -23.612 1.925 11.016 1.00 77.12 207 ASP A CA 1
ATOM 1672 C C . ASP A 1 207 ? -22.350 1.442 10.286 1.00 77.12 207 ASP A C 1
ATOM 1674 O O . ASP A 1 207 ? -22.342 0.364 9.686 1.00 77.12 207 ASP A O 1
ATOM 1678 N N . SER A 1 208 ? -21.242 2.190 10.377 1.00 87.19 208 SER A N 1
ATOM 1679 C CA . SER A 1 208 ? -19.942 1.708 9.905 1.00 87.19 208 SER A CA 1
ATOM 1680 C C . SER A 1 208 ? -19.285 0.827 10.964 1.00 87.19 208 SER A C 1
ATOM 1682 O O . SER A 1 208 ? -18.995 1.254 12.081 1.00 87.19 208 SER A O 1
ATOM 1684 N N . LYS A 1 209 ? -18.966 -0.413 10.587 1.00 92.81 209 LYS A N 1
ATOM 1685 C CA . LYS A 1 209 ? -18.252 -1.351 11.463 1.00 92.81 209 LYS A CA 1
ATOM 1686 C C . LYS A 1 209 ? -16.787 -0.992 11.696 1.00 92.81 209 LYS A C 1
ATOM 1688 O O . LYS A 1 209 ? -16.208 -1.449 12.677 1.00 92.81 209 LYS A O 1
ATOM 1693 N N . TRP A 1 210 ? -16.162 -0.242 10.790 1.00 94.06 210 TRP A N 1
ATOM 1694 C CA . TRP A 1 210 ? -14.713 -0.052 10.821 1.00 94.06 210 TRP A CA 1
ATOM 1695 C C . TRP A 1 210 ? -14.226 0.798 12.001 1.00 94.06 210 TRP A C 1
ATOM 1697 O O . TRP A 1 210 ? -13.317 0.326 12.687 1.00 94.06 210 TRP A O 1
ATOM 1707 N N . PRO A 1 211 ? -14.846 1.954 12.325 1.00 94.44 211 PRO A N 1
ATOM 1708 C CA . PRO A 1 211 ? -14.531 2.680 13.554 1.00 94.44 211 PRO A CA 1
ATOM 1709 C C . PRO A 1 211 ? -14.684 1.805 14.804 1.00 94.44 211 PRO A C 1
ATOM 1711 O O . PRO A 1 211 ? -13.805 1.781 15.659 1.00 94.44 211 PRO A O 1
ATOM 1714 N N . LEU A 1 212 ? -15.758 1.008 14.888 1.00 94.75 212 LEU A N 1
ATOM 1715 C CA . LEU A 1 212 ? -15.997 0.127 16.037 1.00 94.75 212 LEU A CA 1
ATOM 1716 C C . LEU A 1 212 ? -14.928 -0.971 16.144 1.00 94.75 212 LEU A C 1
ATOM 1718 O O . LEU A 1 212 ? -14.425 -1.237 17.232 1.00 94.75 212 LEU A O 1
ATOM 1722 N N . GLN A 1 213 ? -14.535 -1.585 15.023 1.00 94.69 213 GLN A N 1
ATOM 1723 C CA . GLN A 1 213 ? -13.431 -2.550 14.995 1.00 94.69 213 GLN A CA 1
ATOM 1724 C C . GLN A 1 213 ? -12.099 -1.916 15.406 1.00 94.69 213 GLN A C 1
ATOM 1726 O O . GLN A 1 213 ? -11.318 -2.553 16.116 1.00 94.69 213 GLN A O 1
ATOM 1731 N N . ALA A 1 214 ? -11.842 -0.679 14.975 1.00 94.06 214 ALA A N 1
ATOM 1732 C CA . ALA A 1 214 ? -10.657 0.071 15.363 1.00 94.06 214 ALA A CA 1
ATOM 1733 C C . ALA A 1 214 ? -10.654 0.350 16.874 1.00 94.06 214 ALA A C 1
ATOM 1735 O O . ALA A 1 214 ? -9.662 0.052 17.535 1.00 94.06 214 ALA A O 1
ATOM 1736 N N . LEU A 1 215 ? -11.780 0.792 17.450 1.00 95.12 215 LEU A N 1
ATOM 1737 C CA . LEU A 1 215 ? -11.917 0.985 18.897 1.00 95.12 215 LEU A CA 1
ATOM 1738 C C . LEU A 1 215 ? -11.665 -0.302 19.679 1.00 95.12 215 LEU A C 1
ATOM 1740 O O . LEU A 1 215 ? -10.886 -0.282 20.627 1.00 95.12 215 LEU A O 1
ATOM 1744 N N . VAL A 1 216 ? -12.261 -1.431 19.275 1.00 94.75 216 VAL A N 1
ATOM 1745 C CA . VAL A 1 216 ? -11.995 -2.719 19.940 1.00 94.75 216 VAL A CA 1
ATOM 1746 C C . VAL A 1 216 ? -10.504 -3.051 19.879 1.00 94.75 216 VAL A C 1
ATOM 1748 O O . VAL A 1 216 ? -9.927 -3.466 20.884 1.00 94.75 216 VAL A O 1
ATOM 1751 N N . HIS A 1 217 ? -9.857 -2.850 18.728 1.00 93.00 217 HIS A N 1
ATOM 1752 C CA . HIS A 1 217 ? -8.428 -3.109 18.584 1.00 93.00 217 HIS A CA 1
ATOM 1753 C C . HIS A 1 217 ? -7.576 -2.230 19.509 1.00 93.00 217 HIS A C 1
ATOM 1755 O O . HIS A 1 217 ? -6.746 -2.767 20.242 1.00 93.00 217 HIS A O 1
ATOM 1761 N N . TYR A 1 218 ? -7.787 -0.913 19.493 1.00 93.06 218 TYR A N 1
ATOM 1762 C CA . TYR A 1 218 ? -6.977 0.036 20.254 1.00 93.06 218 TYR A CA 1
ATOM 1763 C C . TYR A 1 218 ? -7.230 -0.038 21.756 1.00 93.06 218 TYR A C 1
ATOM 1765 O O . TYR A 1 218 ? -6.276 -0.010 22.528 1.00 93.06 218 TYR A O 1
ATOM 1773 N N . LYS A 1 219 ? -8.481 -0.231 22.189 1.00 93.75 219 LYS A N 1
ATOM 1774 C CA . LYS A 1 219 ? -8.802 -0.440 23.607 1.00 93.75 219 LYS A CA 1
ATOM 1775 C C . LYS A 1 219 ? -8.227 -1.754 24.130 1.00 93.75 219 LYS A C 1
ATOM 1777 O O . LYS A 1 219 ? -7.691 -1.768 25.233 1.00 93.75 219 LYS A O 1
ATOM 1782 N N . SER A 1 220 ? -8.248 -2.828 23.333 1.00 91.06 220 SER A N 1
ATOM 1783 C CA . SER A 1 220 ? -7.585 -4.093 23.700 1.00 91.06 220 SER A CA 1
ATOM 1784 C C . SER A 1 220 ? -6.065 -3.925 23.804 1.00 91.06 220 SER A C 1
ATOM 1786 O O . SER A 1 220 ? -5.447 -4.434 24.735 1.00 91.06 220 SER A O 1
ATOM 1788 N N . LEU A 1 221 ? -5.463 -3.175 22.876 1.00 88.75 221 LEU A N 1
ATOM 1789 C CA . LEU A 1 221 ? -4.031 -2.874 22.885 1.00 88.75 221 LEU A CA 1
ATOM 1790 C C . LEU A 1 221 ? -3.634 -2.008 24.091 1.00 88.75 221 LEU A C 1
ATOM 1792 O O . LEU A 1 221 ? -2.618 -2.256 24.731 1.00 88.75 221 LEU A O 1
ATOM 1796 N N . LEU A 1 222 ? -4.448 -1.017 24.449 1.00 89.69 222 LEU A N 1
ATOM 1797 C CA . LEU A 1 222 ? -4.214 -0.202 25.636 1.00 89.69 222 LEU A CA 1
ATOM 1798 C C . LEU A 1 222 ? -4.388 -1.025 26.924 1.00 89.69 222 LEU A C 1
ATOM 1800 O O . LEU A 1 222 ? -3.582 -0.908 27.844 1.00 89.69 222 LEU A O 1
ATOM 1804 N N . ALA A 1 223 ? -5.380 -1.916 26.965 1.00 89.94 223 ALA A N 1
ATOM 1805 C CA . ALA A 1 223 ? -5.642 -2.800 28.097 1.00 89.94 223 ALA A CA 1
ATOM 1806 C C . ALA A 1 223 ? -4.489 -3.779 28.387 1.00 89.94 223 ALA A C 1
ATOM 1808 O O . ALA A 1 223 ? -4.326 -4.198 29.534 1.00 89.94 223 ALA A O 1
ATOM 1809 N N . SER A 1 224 ? -3.667 -4.135 27.390 1.00 86.00 224 SER A N 1
ATOM 1810 C CA . SER A 1 224 ? -2.462 -4.945 27.621 1.00 86.00 224 SER A CA 1
ATOM 1811 C C . SER A 1 224 ? -1.307 -4.178 28.275 1.00 86.00 224 SER A C 1
ATOM 1813 O O . SER A 1 224 ? -0.370 -4.814 28.753 1.00 86.00 224 SER A O 1
ATOM 1815 N N . HIS A 1 225 ? -1.370 -2.844 28.323 1.00 84.25 225 HIS A N 1
ATOM 1816 C CA . HIS A 1 225 ? -0.311 -1.985 28.870 1.00 84.25 225 HIS A CA 1
ATOM 1817 C C . HIS A 1 225 ? -0.743 -1.160 30.091 1.00 84.25 225 HIS A C 1
ATOM 1819 O O . HIS A 1 225 ? 0.112 -0.747 30.871 1.00 84.25 225 HIS A O 1
ATOM 1825 N N . ASP A 1 226 ? -2.045 -0.949 30.295 1.00 86.31 226 ASP A N 1
ATOM 1826 C CA . ASP A 1 226 ? -2.605 -0.192 31.418 1.00 86.31 226 ASP A CA 1
ATOM 1827 C C . ASP A 1 226 ? -3.457 -1.107 32.315 1.00 86.31 226 ASP A C 1
ATOM 1829 O O . ASP A 1 226 ? -4.667 -1.254 32.135 1.00 86.31 226 ASP A O 1
ATOM 1833 N N . SER A 1 227 ? -2.813 -1.751 33.297 1.00 85.50 227 SER A N 1
ATOM 1834 C CA . SER A 1 227 ? -3.480 -2.673 34.232 1.00 85.50 227 SER A CA 1
ATOM 1835 C C . SER A 1 227 ? -4.588 -2.011 35.056 1.00 85.50 227 SER A C 1
ATOM 1837 O O . SER A 1 227 ? -5.509 -2.705 35.483 1.00 85.50 227 SER A O 1
ATOM 1839 N N . ALA A 1 228 ? -4.505 -0.696 35.290 1.00 89.00 228 ALA A N 1
ATOM 1840 C CA . ALA A 1 228 ? -5.504 0.039 36.057 1.00 89.00 228 ALA A CA 1
ATOM 1841 C C . ALA A 1 228 ? -6.773 0.278 35.227 1.00 89.00 228 ALA A C 1
ATOM 1843 O O . ALA A 1 228 ? -7.875 0.051 35.722 1.00 89.00 228 ALA A O 1
ATOM 1844 N N . ALA A 1 229 ? -6.625 0.665 33.955 1.00 89.62 229 ALA A N 1
ATOM 1845 C CA . ALA A 1 229 ? -7.750 0.885 33.043 1.00 89.62 229 ALA A CA 1
ATOM 1846 C C . ALA A 1 229 ? -8.285 -0.406 32.388 1.00 89.62 229 ALA A C 1
ATOM 1848 O O . ALA A 1 229 ? -9.386 -0.410 31.832 1.00 89.62 229 ALA A O 1
ATOM 1849 N N . LYS A 1 230 ? -7.530 -1.514 32.445 1.00 90.88 230 LYS A N 1
ATOM 1850 C CA . LYS A 1 230 ? -7.857 -2.792 31.785 1.00 90.88 230 LYS A CA 1
ATOM 1851 C C . LYS A 1 230 ? -9.306 -3.267 32.003 1.00 90.88 230 LYS A C 1
ATOM 1853 O O . LYS A 1 230 ? -9.940 -3.615 31.005 1.00 90.88 230 LYS A O 1
ATOM 1858 N N . PRO A 1 231 ? -9.875 -3.298 33.227 1.00 93.06 231 PRO A N 1
ATOM 1859 C CA . PRO A 1 231 ? -11.239 -3.796 33.427 1.00 93.06 231 PRO A CA 1
ATOM 1860 C C . PRO A 1 231 ? -12.295 -2.998 32.651 1.00 93.06 231 PRO A C 1
ATOM 1862 O O . PRO A 1 231 ? -13.184 -3.593 32.034 1.00 93.06 231 PRO A O 1
ATOM 1865 N N . ASP A 1 232 ? -12.169 -1.670 32.638 1.00 94.62 232 ASP A N 1
ATOM 1866 C CA . ASP A 1 232 ? -13.097 -0.773 31.951 1.00 94.62 232 ASP A CA 1
ATOM 1867 C C . ASP A 1 232 ? -12.941 -0.846 30.431 1.00 94.62 232 ASP A C 1
ATOM 1869 O O . ASP A 1 232 ? -13.931 -1.024 29.720 1.00 94.62 232 ASP A O 1
ATOM 1873 N N . LEU A 1 233 ? -11.701 -0.852 29.934 1.00 94.50 233 LEU A N 1
ATOM 1874 C CA . LEU A 1 233 ? -11.411 -1.005 28.506 1.00 94.50 233 LEU A CA 1
ATOM 1875 C C . LEU A 1 233 ? -11.961 -2.326 27.948 1.00 94.50 233 LEU A C 1
ATOM 1877 O O . LEU A 1 233 ? -12.573 -2.347 26.878 1.00 94.50 233 LEU A O 1
ATOM 1881 N N . LEU A 1 234 ? -11.794 -3.436 28.677 1.00 94.19 234 LEU A N 1
ATOM 1882 C CA . LEU A 1 234 ? -12.328 -4.737 28.265 1.00 94.19 234 LEU A CA 1
ATOM 1883 C C . LEU A 1 234 ? -13.860 -4.781 28.327 1.00 94.19 234 LEU A C 1
ATOM 1885 O O . LEU A 1 234 ? -14.489 -5.405 27.471 1.00 94.19 234 LEU A O 1
ATOM 1889 N N . ARG A 1 235 ? -14.484 -4.121 29.311 1.00 94.81 235 ARG A N 1
ATOM 1890 C CA . ARG A 1 235 ? -15.947 -3.967 29.377 1.00 94.81 235 ARG A CA 1
ATOM 1891 C C . ARG A 1 235 ? -16.474 -3.226 28.147 1.00 94.81 235 ARG A C 1
ATOM 1893 O O . ARG A 1 235 ? -17.418 -3.700 27.524 1.00 94.81 235 ARG A O 1
ATOM 1900 N N . GLU A 1 236 ? -15.833 -2.135 27.748 1.00 95.56 236 GLU A N 1
ATOM 1901 C CA . GLU A 1 236 ? -16.203 -1.386 26.543 1.00 95.56 236 GLU A CA 1
ATOM 1902 C C . GLU A 1 236 ? -15.975 -2.189 25.257 1.00 95.56 236 GLU A C 1
ATOM 1904 O O . GLU A 1 236 ? -16.833 -2.188 24.372 1.00 95.56 236 GLU A O 1
ATOM 1909 N N . CYS A 1 237 ? -14.875 -2.947 25.166 1.00 96.19 237 CYS A N 1
ATOM 1910 C CA . CYS A 1 237 ? -14.629 -3.854 24.042 1.00 96.19 237 CYS A CA 1
ATOM 1911 C C . CYS A 1 237 ? -15.758 -4.880 23.871 1.00 96.19 237 CYS A C 1
ATOM 1913 O O . CYS A 1 237 ? -16.154 -5.162 22.738 1.00 96.19 237 CYS A O 1
ATOM 1915 N N . ARG A 1 238 ? -16.310 -5.415 24.971 1.00 94.88 238 ARG A N 1
ATOM 1916 C CA . ARG A 1 238 ? -17.460 -6.336 24.918 1.00 94.88 238 ARG A CA 1
ATOM 1917 C C . ARG A 1 238 ? -18.689 -5.654 24.321 1.00 94.88 238 ARG A C 1
ATOM 1919 O O . ARG A 1 238 ? -19.255 -6.194 23.374 1.00 94.88 238 ARG A O 1
ATOM 1926 N N . THR A 1 239 ? -19.043 -4.462 24.801 1.00 94.88 239 THR A N 1
ATOM 1927 C CA . THR A 1 239 ? -20.183 -3.685 24.282 1.00 94.88 239 THR A CA 1
ATOM 1928 C C . THR A 1 239 ? -20.034 -3.385 22.788 1.00 94.88 239 THR A C 1
ATOM 1930 O O . THR A 1 239 ? -20.963 -3.583 22.006 1.00 94.88 239 THR A O 1
ATOM 1933 N N . LEU A 1 240 ? -18.843 -2.957 22.360 1.00 95.38 240 LEU A N 1
ATOM 1934 C CA . LEU A 1 240 ? -18.552 -2.689 20.950 1.00 95.38 240 LEU A CA 1
ATOM 1935 C C . LEU A 1 240 ? -18.664 -3.957 20.091 1.00 95.38 240 LEU A C 1
ATOM 1937 O O . LEU A 1 240 ? -19.217 -3.922 18.993 1.00 95.38 240 LEU A O 1
ATOM 1941 N N . THR A 1 241 ? -18.178 -5.090 20.597 1.00 95.25 241 THR A N 1
ATOM 1942 C CA . THR A 1 241 ? -18.238 -6.381 19.897 1.00 95.25 241 THR A CA 1
ATOM 1943 C C . THR A 1 241 ? -19.675 -6.895 19.766 1.00 95.25 241 THR A C 1
ATOM 1945 O O . THR A 1 241 ? -20.047 -7.423 18.720 1.00 95.25 241 THR A O 1
ATOM 1948 N N . GLU A 1 242 ? -20.520 -6.689 20.780 1.00 93.94 242 GLU A N 1
ATOM 1949 C CA . GLU A 1 242 ? -21.960 -6.975 20.696 1.00 93.94 242 GLU A CA 1
ATOM 1950 C C . GLU A 1 242 ? -22.639 -6.151 19.603 1.00 93.94 242 GLU A C 1
ATOM 1952 O O . GLU A 1 242 ? -23.419 -6.689 18.814 1.00 93.94 242 GLU A O 1
ATOM 1957 N N . ARG A 1 243 ? -22.295 -4.864 19.497 1.00 93.69 243 ARG A N 1
ATOM 1958 C CA . ARG A 1 243 ? -22.796 -4.016 18.414 1.00 93.69 243 ARG A CA 1
ATOM 1959 C C . ARG A 1 243 ? -22.319 -4.502 17.045 1.00 93.69 243 ARG A C 1
ATOM 1961 O O . ARG A 1 243 ? -23.122 -4.571 16.119 1.00 93.69 243 ARG A O 1
ATOM 1968 N N . LEU A 1 244 ? -21.050 -4.892 16.924 1.00 95.50 244 LEU A N 1
ATOM 1969 C CA . LEU A 1 244 ? -20.473 -5.441 15.692 1.00 95.50 244 LEU A CA 1
ATOM 1970 C C . LEU A 1 244 ? -21.201 -6.701 15.201 1.00 95.50 244 LEU A C 1
ATOM 1972 O O . LEU A 1 244 ? -21.435 -6.829 14.001 1.00 95.50 244 LEU A O 1
ATOM 1976 N N . ILE A 1 245 ? -21.623 -7.587 16.110 1.00 95.44 245 ILE A N 1
ATOM 1977 C CA . ILE A 1 245 ? -22.436 -8.769 15.768 1.00 95.44 245 ILE A CA 1
ATOM 1978 C C . ILE A 1 245 ? -23.761 -8.358 15.110 1.00 95.44 245 ILE A C 1
ATOM 1980 O O . ILE A 1 245 ? -24.199 -9.010 14.164 1.00 95.44 245 ILE A O 1
ATOM 1984 N N . GLN A 1 246 ? -24.389 -7.278 15.585 1.00 93.94 246 GLN A N 1
ATOM 1985 C CA . GLN A 1 246 ? -25.665 -6.803 15.045 1.00 93.94 246 GLN A CA 1
ATOM 1986 C C . GLN A 1 246 ? -25.518 -6.175 13.652 1.00 93.94 246 GLN A C 1
ATOM 1988 O O . GLN A 1 246 ? -26.382 -6.384 12.804 1.00 93.94 246 GLN A O 1
ATOM 1993 N N . ILE A 1 247 ? -24.448 -5.408 13.412 1.00 93.69 247 ILE A N 1
ATOM 1994 C CA . ILE A 1 247 ? -24.284 -4.625 12.172 1.00 93.69 247 ILE A CA 1
ATOM 1995 C C . ILE A 1 247 ? -23.490 -5.351 11.068 1.00 93.69 247 ILE A C 1
ATOM 1997 O O . ILE A 1 247 ? -23.607 -4.989 9.901 1.00 93.69 247 ILE A O 1
ATOM 2001 N N . ASP A 1 248 ? -22.692 -6.376 11.395 1.00 94.94 248 ASP A N 1
ATOM 2002 C CA . ASP A 1 248 ? -21.965 -7.214 10.422 1.00 94.94 248 ASP A CA 1
ATOM 2003 C C . ASP A 1 248 ? -22.198 -8.717 10.694 1.00 94.94 248 ASP A C 1
ATOM 2005 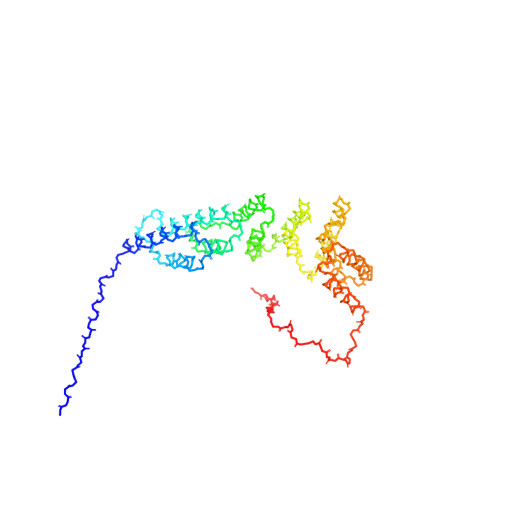O O . ASP A 1 248 ? -21.267 -9.452 11.052 1.00 94.94 248 ASP A O 1
ATOM 2009 N N . PRO A 1 249 ? -23.439 -9.211 10.502 1.00 95.19 249 PRO A N 1
ATOM 2010 C CA . PRO A 1 249 ? -23.824 -10.582 10.848 1.00 95.19 249 PRO A CA 1
ATOM 2011 C C . PRO A 1 249 ? -23.029 -11.645 10.076 1.00 95.19 249 PRO A C 1
ATOM 2013 O O . PRO A 1 249 ? -22.803 -12.743 10.581 1.00 95.19 249 PRO A O 1
ATOM 2016 N N . MET A 1 250 ? -22.517 -11.316 8.883 1.00 96.69 250 MET A N 1
ATOM 2017 C CA . MET A 1 250 ? -21.658 -12.218 8.102 1.00 96.69 250 MET A CA 1
ATOM 2018 C C . MET A 1 250 ? -20.357 -12.589 8.830 1.00 96.69 250 MET A C 1
ATOM 2020 O O . MET A 1 250 ? -19.740 -13.598 8.495 1.00 96.69 250 MET A O 1
ATOM 2024 N N . ARG A 1 251 ? -19.919 -11.777 9.802 1.00 96.31 251 ARG A N 1
ATOM 2025 C CA . ARG A 1 251 ? -18.713 -12.008 10.613 1.00 96.31 251 ARG A CA 1
ATOM 2026 C C . ARG A 1 251 ? -19.030 -12.271 12.084 1.00 96.31 251 ARG A C 1
ATOM 2028 O O . ARG A 1 251 ? -18.117 -12.225 12.902 1.00 96.31 251 ARG A O 1
ATOM 2035 N N . GLN A 1 252 ? -20.279 -12.604 12.428 1.00 96.38 252 GLN A N 1
ATOM 2036 C CA . GLN A 1 252 ? -20.693 -12.817 13.821 1.00 96.38 252 GLN A CA 1
ATOM 2037 C C . GLN A 1 252 ? -19.771 -13.774 14.591 1.00 96.38 252 GLN A C 1
ATOM 2039 O O . GLN A 1 252 ? -19.405 -13.476 15.723 1.00 96.38 252 GLN A O 1
ATOM 2044 N N . GLN A 1 253 ? -19.330 -14.870 13.960 1.00 97.00 253 GLN A N 1
ATOM 2045 C CA . GLN A 1 253 ? -18.475 -15.860 14.618 1.00 97.00 253 GLN A CA 1
ATOM 2046 C C . GLN A 1 253 ? -17.102 -15.274 14.956 1.00 97.00 253 GLN A C 1
ATOM 2048 O O . GLN A 1 253 ? -16.607 -15.470 16.056 1.00 97.00 253 GLN A O 1
ATOM 2053 N N . MET A 1 254 ? -16.525 -14.468 14.058 1.00 96.00 254 MET A N 1
ATOM 2054 C CA . MET A 1 254 ? -15.254 -13.780 14.307 1.00 96.00 254 MET A CA 1
ATOM 2055 C C . MET A 1 254 ? -15.353 -12.850 15.526 1.00 96.00 254 MET A C 1
ATOM 2057 O O . MET A 1 254 ? -14.428 -12.789 16.331 1.00 96.00 254 MET A O 1
ATOM 2061 N N . TYR A 1 255 ? -16.472 -12.136 15.676 1.00 96.38 255 TYR A N 1
ATOM 2062 C CA . TYR A 1 255 ? -16.711 -11.266 16.830 1.00 96.38 255 TYR A CA 1
ATOM 2063 C C . TYR A 1 255 ? -16.968 -12.058 18.117 1.00 96.38 255 TYR A C 1
ATOM 2065 O O . TYR A 1 255 ? -16.491 -11.672 19.180 1.00 96.38 255 TYR A O 1
ATOM 2073 N N . GLN A 1 256 ? -17.677 -13.185 18.037 1.00 94.62 256 GLN A N 1
ATOM 2074 C CA . GLN A 1 256 ? -17.868 -14.088 19.175 1.00 94.62 256 GLN A CA 1
ATOM 2075 C C . GLN A 1 256 ? -16.533 -14.666 19.655 1.00 94.62 256 GLN A C 1
ATOM 2077 O O . GLN A 1 256 ? -16.242 -14.592 20.846 1.00 94.62 256 GLN A O 1
ATOM 2082 N N . ASP A 1 257 ? -15.687 -15.132 18.736 1.00 93.62 257 ASP A N 1
ATOM 2083 C CA . ASP A 1 257 ? -14.346 -15.632 19.051 1.00 93.62 257 ASP A CA 1
ATOM 2084 C C . ASP A 1 257 ? -13.483 -14.531 19.692 1.00 93.62 257 ASP A C 1
ATOM 2086 O O . ASP A 1 257 ? -12.792 -14.766 20.687 1.00 93.62 257 ASP A O 1
ATOM 2090 N N . GLN A 1 258 ? -13.561 -13.302 19.164 1.00 91.81 258 GLN A N 1
ATOM 2091 C CA . GLN A 1 258 ? -12.879 -12.139 19.734 1.00 91.81 258 GLN A CA 1
ATOM 2092 C C . GLN A 1 258 ? -13.354 -11.852 21.163 1.00 91.81 258 GLN A C 1
ATOM 2094 O O . GLN A 1 258 ? -12.530 -11.604 22.038 1.00 91.81 258 GLN A O 1
ATOM 2099 N N . ARG A 1 259 ? -14.661 -11.937 21.426 1.00 89.75 259 ARG A N 1
ATOM 2100 C CA . ARG A 1 259 ? -15.231 -11.756 22.766 1.00 89.75 259 ARG A CA 1
ATOM 2101 C C . ARG A 1 259 ? -14.756 -12.834 23.739 1.00 89.75 259 ARG A C 1
ATOM 2103 O O . ARG A 1 259 ? -14.323 -12.496 24.836 1.00 89.75 259 ARG A O 1
ATOM 2110 N N . SER A 1 260 ? -14.780 -14.102 23.331 1.00 89.69 260 SER A N 1
ATOM 2111 C CA . SER A 1 260 ? -14.289 -15.208 24.159 1.00 89.69 260 SER A CA 1
ATOM 2112 C C . SER A 1 260 ? -12.816 -15.030 24.532 1.00 89.69 260 SER A C 1
ATOM 2114 O O . SER A 1 260 ? -12.437 -15.281 25.675 1.00 89.69 260 SER A O 1
ATOM 2116 N N . ALA A 1 261 ? -11.982 -14.531 23.613 1.00 87.31 261 ALA A N 1
ATOM 2117 C CA . ALA A 1 261 ? -10.582 -14.231 23.910 1.00 87.31 261 ALA A CA 1
ATOM 2118 C C . ALA A 1 261 ? -10.420 -13.167 25.016 1.00 87.31 261 ALA A C 1
ATOM 2120 O O . ALA A 1 261 ? -9.599 -13.352 25.916 1.00 87.31 261 ALA A O 1
ATOM 2121 N N . LEU A 1 262 ? -11.243 -12.108 25.008 1.00 85.00 262 LEU A N 1
ATOM 2122 C CA . LEU A 1 262 ? -11.229 -11.061 26.045 1.00 85.00 262 LEU A CA 1
ATOM 2123 C C . LEU A 1 262 ? -11.607 -11.604 27.437 1.00 85.00 262 LEU A C 1
ATOM 2125 O O . LEU A 1 262 ? -11.144 -11.088 28.454 1.00 85.00 262 LEU A O 1
ATOM 2129 N N . ASP A 1 263 ? -12.436 -12.650 27.504 1.00 75.12 263 ASP A N 1
ATOM 2130 C CA . ASP A 1 263 ? -12.851 -13.276 28.767 1.00 75.12 263 ASP A CA 1
ATOM 2131 C C . ASP A 1 263 ? -11.772 -14.210 29.342 1.00 75.12 263 ASP A C 1
ATOM 2133 O O . ASP A 1 263 ? -11.599 -14.300 30.564 1.00 75.12 263 ASP A O 1
ATOM 2137 N N . HIS A 1 264 ? -10.989 -14.854 28.474 1.00 70.06 264 HIS A N 1
ATOM 2138 C CA . HIS A 1 264 ? -9.853 -15.678 28.887 1.00 70.06 264 HIS A CA 1
ATOM 2139 C C . HIS A 1 264 ? -8.658 -14.849 29.379 1.00 70.06 264 HIS A C 1
ATOM 2141 O O . HIS A 1 264 ? -7.941 -15.300 30.269 1.00 70.06 264 HIS A O 1
ATOM 2147 N N . GLU A 1 265 ? -8.469 -13.619 28.892 1.00 62.03 265 GLU A N 1
ATOM 2148 C CA . GLU A 1 265 ? -7.426 -12.702 29.390 1.00 62.03 265 GLU A CA 1
ATOM 2149 C C . GLU A 1 265 ? -7.666 -12.175 30.819 1.00 62.03 265 GLU A C 1
ATOM 2151 O O . GLU A 1 265 ? -6.760 -11.581 31.416 1.00 62.03 265 GLU A O 1
ATOM 2156 N N . ASN A 1 266 ? -8.860 -12.409 31.377 1.00 51.22 266 ASN A N 1
ATOM 2157 C CA . ASN A 1 266 ? -9.212 -12.116 32.770 1.00 51.22 266 ASN A CA 1
ATOM 2158 C C . ASN A 1 266 ? -8.934 -13.282 33.736 1.00 51.22 266 ASN A C 1
ATOM 2160 O O . ASN A 1 266 ? -9.025 -13.091 34.947 1.00 51.22 266 ASN A O 1
ATOM 2164 N N . HIS A 1 267 ? -8.587 -14.472 33.236 1.00 37.91 267 HIS A N 1
ATOM 2165 C CA . HIS A 1 267 ? -8.217 -15.608 34.079 1.00 37.91 267 HIS A CA 1
ATOM 2166 C C . HIS A 1 267 ? -6.690 -15.771 34.087 1.00 37.91 267 HIS A C 1
ATOM 2168 O O . HIS A 1 267 ? -6.100 -15.971 33.021 1.00 37.91 267 HIS A O 1
ATOM 2174 N N . PRO A 1 268 ? -6.012 -15.710 35.251 1.00 36.56 268 PRO A N 1
ATOM 2175 C CA . PRO A 1 268 ? -4.591 -16.022 35.305 1.00 36.56 268 PRO A CA 1
ATOM 2176 C C . PRO A 1 268 ? -4.383 -17.447 34.782 1.00 36.56 268 PRO A C 1
ATOM 2178 O O . PRO A 1 268 ? -5.078 -18.378 35.198 1.00 36.56 268 PRO A O 1
ATOM 2181 N N . ARG A 1 269 ? -3.443 -17.620 33.842 1.00 36.38 269 ARG A N 1
ATOM 2182 C CA . ARG A 1 269 ? -3.064 -18.948 33.347 1.00 36.38 269 ARG A CA 1
ATOM 2183 C C . ARG A 1 269 ? -2.691 -19.813 34.547 1.00 36.38 269 ARG A C 1
ATOM 2185 O O . ARG A 1 269 ? -1.748 -19.492 35.263 1.00 36.38 269 ARG A O 1
ATOM 2192 N N . ASN A 1 270 ? -3.420 -20.908 34.749 1.00 32.84 270 ASN A N 1
ATOM 2193 C CA . ASN A 1 270 ? -3.021 -21.938 35.696 1.00 32.84 270 ASN A CA 1
ATOM 2194 C C . ASN A 1 270 ? -1.701 -22.556 35.187 1.00 32.84 270 ASN A C 1
ATOM 2196 O O . ASN A 1 270 ? -1.702 -23.126 34.092 1.00 32.84 270 ASN A O 1
ATOM 2200 N N . PRO A 1 271 ? -0.584 -22.461 35.930 1.00 36.84 271 PRO A N 1
ATOM 2201 C CA . PRO A 1 271 ? 0.716 -22.968 35.485 1.00 36.84 271 PRO A CA 1
ATOM 2202 C C . PRO A 1 271 ? 0.764 -24.498 35.315 1.00 36.84 271 PRO A C 1
ATOM 2204 O O . PRO A 1 271 ? 1.759 -25.021 34.822 1.00 36.84 271 PRO A O 1
ATOM 2207 N N . HIS A 1 272 ? -0.298 -25.225 35.679 1.00 32.34 272 HIS A N 1
ATOM 2208 C CA . HIS A 1 272 ? -0.336 -26.688 35.663 1.00 32.34 272 HIS A CA 1
ATOM 2209 C C . HIS A 1 272 ? -1.087 -27.334 34.489 1.00 32.34 272 HIS A C 1
ATOM 2211 O O . HIS A 1 272 ? -1.311 -28.540 34.533 1.00 32.34 272 HIS A O 1
ATOM 2217 N N . ASN A 1 273 ? -1.457 -26.598 33.432 1.00 32.16 273 ASN A N 1
ATOM 2218 C CA . ASN A 1 273 ? -2.123 -27.215 32.275 1.00 32.16 273 ASN A CA 1
ATOM 2219 C C . ASN A 1 273 ? -1.460 -26.863 30.92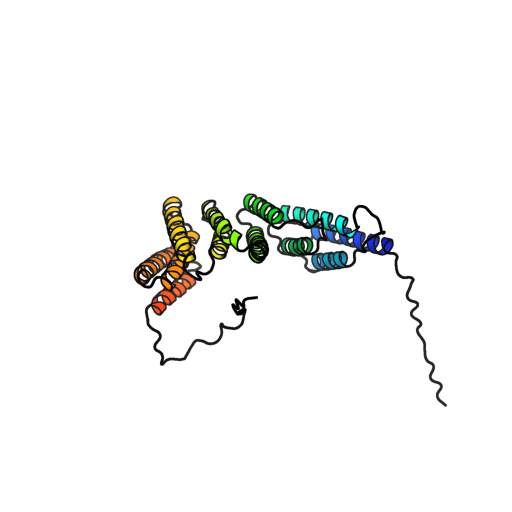7 1.00 32.16 273 ASN A C 1
ATOM 2221 O O . ASN A 1 273 ? -1.848 -25.887 30.280 1.00 32.16 273 ASN A O 1
ATOM 2225 N N . PRO A 1 274 ? -0.450 -27.636 30.483 1.00 34.91 274 PRO A N 1
ATOM 2226 C CA . PRO A 1 274 ? 0.210 -27.447 29.203 1.00 34.91 274 PRO A CA 1
ATOM 2227 C C . PRO A 1 274 ? -0.500 -28.286 28.136 1.00 34.91 274 PRO A C 1
ATOM 2229 O O . PRO A 1 274 ? -0.019 -29.339 27.728 1.00 34.91 274 PRO A O 1
ATOM 2232 N N . SER A 1 275 ? -1.656 -27.842 27.652 1.00 34.06 275 SER A N 1
ATOM 2233 C CA . SER A 1 275 ? -2.184 -28.386 26.401 1.00 34.06 275 SER A CA 1
ATOM 2234 C C . SER A 1 275 ? -2.895 -27.292 25.627 1.00 34.06 275 SER A C 1
ATOM 2236 O O . SER A 1 275 ? -3.806 -26.671 26.165 1.00 34.06 275 SER A O 1
ATOM 2238 N N . LEU A 1 276 ? -2.479 -27.114 24.369 1.00 36.97 276 LEU A N 1
ATOM 2239 C CA . LEU A 1 276 ? -2.927 -26.125 23.376 1.00 36.97 276 LEU A CA 1
ATOM 2240 C C . LEU A 1 276 ? -2.079 -24.844 23.336 1.00 36.97 276 LEU A C 1
ATOM 2242 O O . LEU A 1 276 ? -2.516 -23.747 23.666 1.00 36.97 276 LEU A O 1
ATOM 2246 N N . GLY A 1 277 ? -0.839 -24.992 22.863 1.00 31.02 277 GLY A N 1
ATOM 2247 C CA . GLY A 1 277 ? 0.028 -23.856 22.562 1.00 31.02 277 GLY A CA 1
ATOM 2248 C C . GLY A 1 277 ? 1.350 -24.249 21.915 1.00 31.02 277 GLY A C 1
ATOM 2249 O O . GLY A 1 277 ? 2.396 -24.012 22.501 1.00 31.02 277 GLY A O 1
ATOM 2250 N N . SER A 1 278 ? 1.332 -24.850 20.722 1.00 33.84 278 SER A N 1
ATOM 2251 C CA . SER A 1 278 ? 2.549 -24.976 19.905 1.00 33.84 278 SER A CA 1
ATOM 2252 C C . SER A 1 278 ? 2.216 -25.227 18.436 1.00 33.84 278 SER A C 1
ATOM 2254 O O . SER A 1 278 ? 2.392 -26.339 17.959 1.00 33.84 278 SER A O 1
ATOM 2256 N N . GLU A 1 279 ? 1.755 -24.201 17.710 1.00 28.73 279 GLU A N 1
ATOM 2257 C CA . GLU A 1 279 ? 1.942 -24.172 16.243 1.00 28.73 279 GLU A CA 1
ATOM 2258 C C . GLU A 1 279 ? 1.784 -22.795 15.569 1.00 28.73 279 GLU A C 1
ATOM 2260 O O . GLU A 1 279 ? 1.528 -22.700 14.372 1.00 28.73 279 GLU A O 1
ATOM 2265 N N . ARG A 1 280 ? 1.993 -21.685 16.294 1.00 31.62 280 ARG A N 1
ATOM 2266 C CA . ARG A 1 280 ? 1.977 -20.336 15.685 1.00 31.62 280 ARG A CA 1
ATOM 2267 C C . ARG A 1 280 ? 3.228 -19.505 15.962 1.00 31.62 280 ARG A C 1
ATOM 2269 O O . ARG A 1 280 ? 3.161 -18.289 16.078 1.00 31.62 280 ARG A O 1
ATOM 2276 N N . ALA A 1 281 ? 4.375 -20.178 16.031 1.00 31.06 281 ALA A N 1
ATOM 2277 C CA . ALA A 1 281 ? 5.698 -19.565 16.140 1.00 31.06 281 ALA A CA 1
ATOM 2278 C C . ALA A 1 281 ? 6.647 -20.097 15.052 1.00 31.06 281 ALA A C 1
ATOM 2280 O O . ALA A 1 281 ? 7.751 -20.540 15.336 1.00 31.06 281 ALA A O 1
ATOM 2281 N N . LYS A 1 282 ? 6.207 -20.091 13.791 1.00 29.16 282 LYS A N 1
ATOM 2282 C CA . LYS A 1 282 ? 7.089 -20.198 12.621 1.00 29.16 282 LYS A CA 1
ATOM 2283 C C . LYS A 1 282 ? 6.483 -19.372 11.499 1.00 29.16 282 LYS A C 1
ATOM 2285 O O . LYS A 1 282 ? 5.698 -19.895 10.725 1.00 29.16 282 LYS A O 1
ATOM 2290 N N . LEU A 1 283 ? 6.776 -18.073 11.506 1.00 27.94 283 LEU A N 1
ATOM 2291 C CA . LEU A 1 283 ? 6.905 -17.174 10.351 1.00 27.94 283 LEU A CA 1
ATOM 2292 C C . LEU A 1 283 ? 7.147 -15.760 10.912 1.00 27.94 283 LEU A C 1
ATOM 2294 O O . LEU A 1 283 ? 6.213 -15.076 11.318 1.00 27.94 283 LEU A O 1
ATOM 2298 N N . GLY A 1 284 ? 8.419 -15.348 10.955 1.00 29.97 284 GLY A N 1
ATOM 2299 C CA . GLY A 1 284 ? 8.803 -13.938 11.098 1.00 29.97 284 GLY A CA 1
ATOM 2300 C C . GLY A 1 284 ? 9.170 -13.432 12.496 1.00 29.97 284 GLY A C 1
ATOM 2301 O O . GLY A 1 284 ? 8.811 -12.312 12.836 1.00 29.97 284 GLY A O 1
ATOM 2302 N N . SER A 1 285 ? 9.900 -14.204 13.301 1.00 30.53 285 SER A N 1
ATOM 2303 C CA . SER A 1 285 ? 10.668 -13.670 14.434 1.00 30.53 285 SER A CA 1
ATOM 2304 C C . SER A 1 285 ? 12.084 -13.319 13.960 1.00 30.53 285 SER A C 1
ATOM 2306 O O . SER A 1 285 ? 12.962 -14.180 13.945 1.00 30.53 285 SER A O 1
ATOM 2308 N N . GLY A 1 286 ? 12.291 -12.078 13.517 1.00 27.66 286 GLY A N 1
ATOM 2309 C CA . GLY A 1 286 ? 13.627 -11.480 13.455 1.00 27.66 286 GLY A CA 1
ATOM 2310 C C . GLY A 1 286 ? 13.945 -10.859 14.821 1.00 27.66 286 GLY A C 1
ATOM 2311 O O . GLY A 1 286 ? 13.056 -10.217 15.383 1.00 27.66 286 GLY A O 1
ATOM 2312 N N . PRO A 1 287 ? 15.135 -11.080 15.402 1.00 29.25 287 PRO A N 1
ATOM 2313 C CA . PRO A 1 287 ? 15.449 -10.573 16.732 1.00 29.25 287 PRO A CA 1
ATOM 2314 C C . PRO A 1 287 ? 15.647 -9.051 16.714 1.00 29.25 287 PRO A C 1
ATOM 2316 O O . PRO A 1 287 ? 16.348 -8.514 15.857 1.00 29.25 287 PRO A O 1
ATOM 2319 N N . CYS A 1 288 ? 15.056 -8.368 17.699 1.00 33.78 288 CYS A N 1
ATOM 2320 C CA . CYS A 1 288 ? 15.481 -7.039 18.127 1.00 33.78 288 CYS A CA 1
ATOM 2321 C C . CYS A 1 288 ? 16.880 -7.161 18.741 1.00 33.78 288 CYS A C 1
ATOM 2323 O O . CYS A 1 288 ? 17.003 -7.445 19.929 1.00 33.78 288 CYS A O 1
ATOM 2325 N N . HIS A 1 289 ? 17.923 -6.942 17.945 1.00 29.36 289 HIS A N 1
ATOM 2326 C CA . HIS A 1 289 ? 19.230 -6.566 18.472 1.00 29.36 289 HIS A CA 1
ATOM 2327 C C . HIS A 1 289 ? 19.476 -5.098 18.138 1.00 29.36 289 HIS A C 1
ATOM 2329 O O . HIS A 1 289 ? 19.790 -4.739 17.006 1.00 29.36 289 HIS A O 1
ATOM 2335 N N . ARG A 1 290 ? 19.281 -4.245 19.151 1.00 37.66 290 ARG A N 1
ATOM 2336 C CA . ARG A 1 290 ? 20.032 -2.998 19.278 1.00 37.66 290 ARG A CA 1
ATOM 2337 C C . ARG A 1 290 ? 21.406 -3.399 19.797 1.00 37.66 290 ARG A C 1
ATOM 2339 O O . ARG A 1 290 ? 21.559 -3.541 21.005 1.00 37.66 290 ARG A O 1
ATOM 2346 N N . ASP A 1 291 ? 22.367 -3.584 18.905 1.00 28.22 291 ASP A N 1
ATOM 2347 C CA . ASP A 1 291 ? 23.767 -3.634 19.310 1.00 28.22 291 ASP A CA 1
ATOM 2348 C C . ASP A 1 291 ? 24.435 -2.330 18.872 1.00 28.22 291 ASP A C 1
ATOM 2350 O O . ASP A 1 291 ? 24.429 -1.962 17.699 1.00 28.22 291 ASP A O 1
ATOM 2354 N N . ASN A 1 292 ? 24.943 -1.610 19.874 1.00 30.05 292 ASN A N 1
ATOM 2355 C CA . ASN A 1 292 ? 25.836 -0.469 19.734 1.00 30.05 292 ASN A CA 1
ATOM 2356 C C . ASN A 1 292 ? 27.066 -0.858 18.901 1.00 30.05 292 ASN A C 1
ATOM 2358 O O . ASN A 1 292 ? 27.838 -1.705 19.352 1.00 30.05 292 ASN A O 1
ATOM 2362 N N . MET A 1 293 ? 27.275 -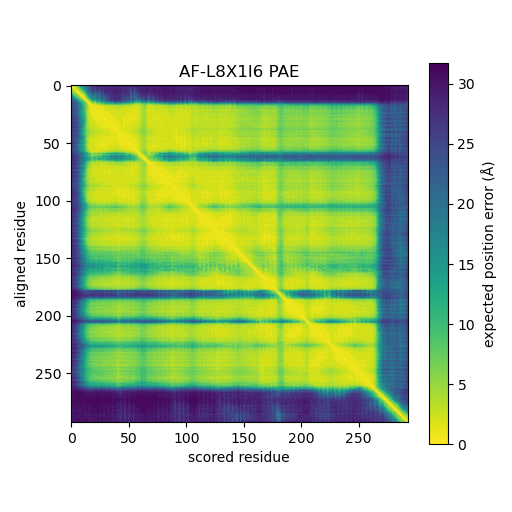0.182 17.769 1.00 30.20 293 MET A N 1
ATOM 2363 C CA . MET A 1 293 ? 28.533 0.455 17.334 1.00 30.20 293 MET A CA 1
ATOM 2364 C C . MET A 1 293 ? 28.310 1.217 16.028 1.00 30.20 293 MET A C 1
ATOM 2366 O O . MET A 1 293 ? 27.687 0.643 15.110 1.00 30.20 293 MET A O 1
#

Secondary structure (DSSP, 8-state):
-------------PPPPPHHHHHHHHHHHHHHHHHHHHH-TT-HHHHHHHHHHHHT----STT-SS-HHHHHHHHHHHHHHHHHHH-TT-HHHHHHHHHHHHHPPTTSPPPHHHHHHHHHHHHHH-TT-HHHHHHHHHHHHHHHHH-TTHHHHHHGGGGGGGG-TT-HHHHHHHHHHH----STHHHHHHHHHHHHHHHHHHHH-TT-HHHHHHHHHHHHHHHTT-TTTHHHHHHHHHHHHHHHHHH-GGGHHHHHHHHHHHHHTTSPPPTT---S--SS--S----------

Radius of gyration: 27.36 Å; Cα contacts (8 Å, |Δi|>4): 219; chains: 1; bounding box: 68×64×71 Å

Solvent-accessible surface area (backbone atoms only — not comparable to full-atom values): 17475 Å² total; per-residue (Å²): 138,84,83,80,80,78,82,78,79,78,77,74,74,68,80,79,76,51,63,67,57,48,38,55,52,39,54,49,52,50,51,51,42,48,60,48,37,76,78,47,69,85,46,69,66,55,60,50,52,47,51,51,41,62,76,65,52,44,72,59,70,88,86,56,96,66,41,52,50,58,58,50,45,57,51,50,54,54,50,38,49,54,51,38,70,76,40,61,69,43,63,61,45,56,51,50,44,54,51,48,62,72,66,42,55,86,86,76,44,74,54,63,67,59,52,47,54,50,28,49,54,48,28,74,77,36,67,75,30,47,55,29,56,52,49,42,56,54,45,48,61,53,48,37,72,82,40,57,80,54,50,71,66,54,48,63,61,45,61,61,34,71,80,46,55,80,43,65,40,41,52,56,46,36,55,60,63,72,51,76,77,82,62,78,67,43,57,54,50,48,53,53,50,46,54,54,44,52,53,47,41,68,74,75,40,84,79,43,58,54,53,49,53,49,43,38,51,50,35,52,57,46,31,76,76,34,79,84,56,20,69,61,34,52,53,51,34,47,57,45,37,57,49,42,33,72,75,41,58,94,47,30,65,63,38,50,53,54,48,53,52,61,60,54,74,73,50,81,81,65,93,85,64,96,78,91,86,88,86,88,86,83,84,82,88,75,81,91,73,90,72,94,127

Sequence (293 aa):
MVTSVQFRVSITRGSASSPEEVFKAVDGELSLTLAALQVHPKVYWLWNHRRWCLENIPDGPEGAEKSWKSSIWARELAIVEKMLDRDSRNFHAWNYRRYVLASVPEPDRRSPESELAYTTRKIEQNFSNFSAWHQRTKVFGVLWRDRPELEAAAKSEGEQKASNPGDQSAWLYHRWLIGKVCEGDDAVTVKSEISSIEELVVEVGSDSKWPLQALVHYKSLLASHDSAAKPDLLRECRTLTERLIQIDPMRQQMYQDQRSALDHENHPRNPHNPSLGSERAKLGSGPCHRDNM

Nearest PDB structures (foldseek):
  4gtv-assembly1_A  TM=8.207E-01  e=1.979E-08  Rattus norvegicus
  6o60-assembly1_A  TM=6.434E-01  e=3.243E-03  Homo sapiens
  6j7f-assembly1_A  TM=5.354E-01  e=3.243E-03  Homo sapiens
  5ulo-assembly1_A  TM=3.715E-01  e=8.080E-01  Homo sapiens

pLDDT: mean 82.53, std 20.85, range [27.66, 98.25]

Foldseek 3Di:
DDDDDDPPPPPPPDPDDDLVRLQVVLVVLLVVLLVVCVVVVQDPVSLVVNVVSLVSRDQDDPPDPDTSSQVVLVVLLVSLVVVCVVPVQRPSSLVSNVVSLVPRDPPSRDQLVNLLVVLVVSCVVPVLSLSSLVSNVVSVVVVCVVPVVCLVVCLVVLVVCLVPVQHPSSLVSNDVSLPQCPDDPSLVSLVVVLVVLVVSCVVVDLLRLSSLVSLLVSLCRNLVVDVPCNVVSLVVSLVSLVSSCVNPVVCNVVSVVVNVVSVVVPDDPDPPDPDDDPDDPPDDDDDPDPDDD

Mean predicted aligned error: 10.53 Å